Protein AF-A0A101GWV3-F1 (afdb_monomer_lite)

Sequence (250 aa):
MKDVAGNELETEFDLSDLLLKEEEGFLIFKDYIIGDDGIYLEYELNNSNGDKVDIDDAIEIKRKIKGSDYFEDVDNFILPIEENREFIYIVLFDKIQYTAEVSFNGVNLLEIQKTGKIKTFQDKLYYEYAISNFNLAGITLYEFGESNNIYNIVTNNLYFEINKEGPFSYYFNQNNNWYKFLINFENEPLPAPSLKNAIFIEEQNSRRVSFEILSTGHDDVFVNKATLNIFNQGSTTPFITKTIEGNLVK

Secondary structure (DSSP, 8-state):
-B-TT--B------GGGG-PEEEEEEEEEEEEEE-SS-EEEEEEEE-TTSPBPP-TT-SEEEEEETT-S--EE-SSSEEETT--SEEEEEEE-SSEEEEEEEE----EE---EEEEEEEEETTEEEEEEE-TT---TT-EEEEESSS-EEEE--SSSEEEETT--EEEEEEEEETTEEEEEEEEE--PPPPPPP---EEEEEEETTEEEEEEEEE-SSS-EEEEEEEEEEE-TT-SSEEEEEEEES----

pLDDT: mean 81.89, std 16.96, range [45.94, 97.69]

Structure (mmCIF, N/CA/C/O backbone):
data_AF-A0A101GWV3-F1
#
_entry.id   AF-A0A101GWV3-F1
#
loop_
_atom_site.group_PDB
_atom_site.id
_atom_site.type_symbol
_atom_site.label_atom_id
_atom_site.label_alt_id
_atom_site.label_comp_id
_atom_site.label_asym_id
_atom_site.label_entity_id
_atom_site.label_seq_id
_atom_site.pdbx_PDB_ins_code
_atom_site.Cartn_x
_atom_site.Cartn_y
_atom_site.Cartn_z
_atom_site.occupancy
_atom_site.B_iso_or_equiv
_atom_site.auth_seq_id
_atom_site.auth_comp_id
_atom_site.auth_asym_id
_atom_site.auth_atom_id
_atom_site.pdbx_PDB_model_num
ATOM 1 N N . MET A 1 1 ? -41.537 -3.021 54.848 1.00 52.25 1 MET A N 1
ATOM 2 C CA . MET A 1 1 ? -42.044 -2.240 56.009 1.00 52.25 1 MET A CA 1
ATOM 3 C C . MET A 1 1 ? -43.061 -1.244 55.442 1.00 52.25 1 MET A C 1
ATOM 5 O O . MET A 1 1 ? -42.911 -0.905 54.281 1.00 52.25 1 MET A O 1
ATOM 9 N N . LYS A 1 2 ? -44.118 -0.827 56.144 1.00 48.28 2 LYS A N 1
ATOM 10 C CA . LYS A 1 2 ? -45.013 0.246 55.654 1.00 48.28 2 LYS A CA 1
ATOM 11 C C . LYS A 1 2 ? -44.871 1.450 56.574 1.00 48.28 2 LYS A C 1
ATOM 13 O O . LYS A 1 2 ? -44.662 1.253 57.773 1.00 48.28 2 LYS A O 1
ATOM 18 N N . ASP A 1 3 ? -44.901 2.656 56.019 1.00 58.78 3 ASP A N 1
ATOM 19 C CA . ASP A 1 3 ? -44.846 3.870 56.832 1.00 58.78 3 ASP A CA 1
ATOM 20 C C . ASP A 1 3 ? -46.158 4.069 57.618 1.00 58.78 3 ASP A C 1
ATOM 22 O O . ASP A 1 3 ? -47.130 3.322 57.474 1.00 58.78 3 ASP A O 1
ATOM 26 N N . VAL A 1 4 ? -46.190 5.092 58.472 1.00 62.78 4 VAL A N 1
ATOM 27 C CA . VAL A 1 4 ? -47.351 5.411 59.323 1.00 62.78 4 VAL A CA 1
ATOM 28 C C . VAL A 1 4 ? -48.583 5.842 58.497 1.00 62.78 4 VAL A C 1
ATOM 30 O O . VAL A 1 4 ? -49.686 5.903 59.034 1.00 62.78 4 VAL A O 1
ATOM 33 N N . ALA A 1 5 ? -48.420 6.103 57.194 1.00 71.69 5 ALA A N 1
ATOM 34 C CA . ALA A 1 5 ? -49.484 6.446 56.250 1.00 71.69 5 ALA A CA 1
ATOM 35 C C . ALA A 1 5 ? -49.945 5.250 55.388 1.00 71.69 5 ALA A C 1
ATOM 37 O O . ALA A 1 5 ? -50.860 5.397 54.580 1.00 71.69 5 ALA A O 1
ATOM 38 N N . GLY A 1 6 ? -49.369 4.058 55.583 1.00 57.91 6 GLY A N 1
ATOM 39 C CA . GLY A 1 6 ? -49.745 2.840 54.863 1.00 57.91 6 GLY A CA 1
ATOM 40 C C . GLY A 1 6 ? -49.100 2.692 53.484 1.00 57.91 6 GLY A C 1
ATOM 41 O O . GLY A 1 6 ? -49.462 1.761 52.758 1.00 57.91 6 GLY A O 1
ATOM 42 N N . ASN A 1 7 ? -48.134 3.546 53.138 1.00 59.66 7 ASN A N 1
ATOM 43 C CA . ASN A 1 7 ? -47.373 3.407 51.902 1.00 59.66 7 ASN A CA 1
ATOM 44 C C . ASN A 1 7 ? -46.398 2.233 52.026 1.00 59.66 7 ASN A C 1
ATOM 46 O O . ASN A 1 7 ? -45.796 2.006 53.081 1.00 59.66 7 ASN A O 1
ATOM 50 N N . GLU A 1 8 ? -46.243 1.472 50.945 1.00 54.47 8 GLU A N 1
ATOM 51 C CA . GLU A 1 8 ? -45.164 0.495 50.837 1.00 54.47 8 GLU A CA 1
ATOM 52 C C . GLU A 1 8 ? -43.831 1.240 50.855 1.00 54.47 8 GLU A C 1
ATOM 54 O O . GLU A 1 8 ? -43.571 2.062 49.983 1.00 54.47 8 GLU A O 1
ATOM 59 N N . LEU A 1 9 ? -42.998 0.996 51.880 1.00 53.81 9 LEU A N 1
ATOM 60 C CA . LEU A 1 9 ? -41.583 1.336 51.765 1.00 53.81 9 LEU A CA 1
ATOM 61 C C . LEU A 1 9 ? -41.021 0.365 50.737 1.00 53.81 9 LEU A C 1
ATOM 63 O O . LEU A 1 9 ? -40.772 -0.798 51.075 1.00 53.81 9 LEU A O 1
ATOM 67 N N . GLU A 1 10 ? -40.885 0.841 49.501 1.00 55.91 10 GLU A N 1
ATOM 68 C CA . GLU A 1 10 ? -40.047 0.197 48.501 1.00 55.91 10 GLU A CA 1
ATOM 69 C C . GLU A 1 10 ? -38.661 0.008 49.122 1.00 55.91 10 GLU A C 1
ATOM 71 O O . GLU A 1 10 ? -37.966 0.941 49.529 1.00 55.91 10 GLU A O 1
ATOM 76 N N . THR A 1 11 ? -38.349 -1.260 49.336 1.00 50.59 11 THR A N 1
ATOM 77 C CA . THR A 1 11 ? -37.080 -1.772 49.824 1.00 50.59 11 THR A CA 1
ATOM 78 C C . THR A 1 11 ? -36.015 -1.553 48.763 1.00 50.59 11 THR A C 1
ATOM 80 O O . THR A 1 11 ? -36.231 -1.973 47.637 1.00 50.59 11 THR A O 1
ATOM 83 N N . GLU A 1 12 ? -34.899 -0.939 49.171 1.00 54.09 12 GLU A N 1
ATOM 84 C CA . GLU A 1 12 ? -33.628 -0.802 48.440 1.00 54.09 12 GLU A CA 1
ATOM 85 C C . GLU A 1 12 ? -33.738 -0.341 46.979 1.00 54.09 12 GLU A C 1
ATOM 87 O O . GLU A 1 12 ? -34.065 -1.095 46.072 1.00 54.09 12 GLU A O 1
ATOM 92 N N . PHE A 1 13 ? -33.365 0.920 46.746 1.00 49.34 13 PHE A N 1
ATOM 93 C CA . PHE A 1 13 ? -33.037 1.419 45.414 1.00 49.34 13 PHE A CA 1
ATOM 94 C C . PHE A 1 13 ? -31.867 0.582 44.871 1.00 49.34 13 PHE A C 1
ATOM 96 O O . PHE A 1 13 ? -30.732 0.745 45.327 1.00 49.34 13 PHE A O 1
ATOM 103 N N . ASP A 1 14 ? -32.139 -0.344 43.953 1.00 51.09 14 ASP A N 1
ATOM 104 C CA . ASP A 1 14 ? -31.101 -1.163 43.335 1.00 51.09 14 ASP A CA 1
ATOM 105 C C . ASP A 1 14 ? -30.312 -0.311 42.330 1.00 51.09 14 ASP A C 1
ATOM 107 O O . ASP A 1 14 ? -30.692 -0.129 41.175 1.00 51.09 14 ASP A O 1
ATOM 111 N N . LEU A 1 15 ? -29.206 0.268 42.799 1.00 56.31 15 LEU A N 1
ATOM 112 C CA . LEU A 1 15 ? -28.295 1.064 41.974 1.00 56.31 15 LEU A CA 1
ATOM 113 C C . LEU A 1 15 ? -27.575 0.218 40.910 1.00 56.31 15 LEU A C 1
ATOM 115 O O . LEU A 1 15 ? -26.941 0.798 40.031 1.00 56.31 15 LEU A O 1
ATOM 119 N N . SER A 1 16 ? -27.674 -1.118 40.953 1.00 57.97 16 SER A N 1
ATOM 120 C CA . SER A 1 16 ? -27.068 -2.011 39.953 1.00 57.97 16 SER A CA 1
ATOM 121 C C . SER A 1 16 ? -27.557 -1.712 38.539 1.00 57.97 16 SER A C 1
ATOM 123 O O . SER A 1 16 ? -26.783 -1.818 37.593 1.00 57.97 16 SER A O 1
ATOM 125 N N . ASP A 1 17 ? -28.813 -1.281 38.393 1.00 54.19 17 ASP A N 1
ATOM 126 C CA . ASP A 1 17 ? -29.396 -0.924 37.097 1.00 54.19 17 ASP A CA 1
ATOM 127 C C . ASP A 1 17 ? -28.892 0.414 36.529 1.00 54.19 17 ASP A C 1
ATOM 129 O O . ASP A 1 17 ? -29.118 0.692 35.352 1.00 54.19 17 ASP A O 1
ATOM 133 N N . LEU A 1 18 ? -28.195 1.217 37.341 1.00 57.72 18 LEU A N 1
ATOM 134 C CA . LEU A 1 18 ? -27.598 2.507 36.970 1.00 57.72 18 LEU A CA 1
ATOM 135 C C . LEU A 1 18 ? -26.073 2.436 36.793 1.00 57.72 18 LEU A C 1
ATOM 137 O O . LEU A 1 18 ? -25.459 3.431 36.405 1.00 57.72 18 LEU A O 1
ATOM 141 N N . LEU A 1 19 ? -25.445 1.302 37.113 1.00 71.44 19 LEU A N 1
ATOM 142 C CA . LEU A 1 19 ? -23.994 1.158 37.044 1.00 71.44 19 LEU A CA 1
ATOM 143 C C . LEU A 1 19 ? -23.571 0.732 35.638 1.00 71.44 19 LEU A C 1
ATOM 145 O O . LEU A 1 19 ? -23.791 -0.403 35.222 1.00 71.44 19 LEU A O 1
ATOM 149 N N . LEU A 1 20 ? -22.917 1.654 34.931 1.00 81.88 20 LEU A N 1
ATOM 150 C CA . LEU A 1 20 ? -22.198 1.350 33.701 1.00 81.88 20 LEU A CA 1
ATOM 151 C C . LEU A 1 20 ? -21.080 0.346 34.012 1.00 81.88 20 LEU A C 1
ATOM 153 O O . LEU A 1 20 ? -20.207 0.611 34.842 1.00 81.88 20 LEU A O 1
ATOM 157 N N . LYS A 1 21 ? -21.108 -0.812 33.352 1.00 90.06 21 LYS A N 1
ATOM 158 C CA . LYS A 1 21 ? -20.057 -1.820 33.463 1.00 90.06 21 LYS A CA 1
ATOM 159 C C . LYS A 1 21 ? -18.930 -1.490 32.489 1.00 90.06 21 LYS A C 1
ATOM 161 O O . LYS A 1 21 ? -19.139 -1.499 31.281 1.00 90.06 21 LYS A O 1
ATOM 166 N N . GLU A 1 22 ? -17.734 -1.244 33.002 1.00 92.19 22 GLU A N 1
ATOM 167 C CA . GLU A 1 22 ? -16.542 -1.069 32.171 1.00 92.19 22 GLU A CA 1
ATOM 168 C C . GLU A 1 22 ? -15.869 -2.424 31.917 1.00 92.19 22 GLU A C 1
ATOM 170 O O . GLU A 1 22 ? -15.613 -3.191 32.849 1.00 92.19 22 GLU A O 1
ATOM 175 N N . GLU A 1 23 ? -15.588 -2.720 30.650 1.00 94.25 23 GLU A N 1
ATOM 176 C CA . GLU A 1 23 ? -14.892 -3.927 30.213 1.00 94.25 23 GLU A CA 1
ATOM 177 C C . GLU A 1 23 ? -13.697 -3.583 29.317 1.00 94.25 23 GLU A C 1
ATOM 179 O O . GLU A 1 23 ? -13.717 -2.639 28.524 1.00 94.25 23 GLU A O 1
ATOM 184 N N . GLU A 1 24 ? -12.642 -4.386 29.426 1.00 94.75 24 GLU A N 1
ATOM 185 C CA . GLU A 1 24 ? -11.548 -4.368 28.459 1.00 94.75 24 GLU A CA 1
ATOM 186 C C . GLU A 1 24 ? -11.993 -5.097 27.185 1.00 94.75 24 GLU A C 1
ATOM 188 O O . GLU A 1 24 ? -12.522 -6.214 27.237 1.00 94.75 24 GLU A O 1
ATOM 193 N N . GLY A 1 25 ? -11.799 -4.436 26.046 1.00 95.19 25 GLY A N 1
ATOM 194 C CA . GLY A 1 25 ? -12.029 -4.979 24.717 1.00 95.19 25 GLY A CA 1
ATOM 195 C C . GLY A 1 25 ? -10.726 -5.100 23.933 1.00 95.19 25 GLY A C 1
ATOM 196 O O . GLY A 1 25 ? -9.741 -4.416 24.205 1.00 95.19 25 GLY A O 1
ATOM 197 N N . PHE A 1 26 ? -10.738 -5.955 22.917 1.00 96.38 26 PHE A N 1
ATOM 198 C CA . PHE A 1 26 ? -9.596 -6.214 22.049 1.00 96.38 26 PHE A CA 1
ATOM 199 C C . PHE A 1 26 ? -10.003 -6.016 20.596 1.00 96.38 26 PHE A C 1
ATOM 201 O O . PHE A 1 26 ? -10.972 -6.617 20.140 1.00 96.38 26 PHE A O 1
ATOM 208 N N . LEU A 1 27 ? -9.256 -5.191 19.862 1.00 96.38 27 LEU A N 1
ATOM 209 C CA . LEU A 1 27 ? -9.440 -5.052 18.421 1.00 96.38 27 LEU A CA 1
ATOM 210 C C . LEU A 1 27 ? -8.618 -6.113 17.691 1.00 96.38 27 LEU A C 1
ATOM 212 O O . LEU A 1 27 ? -7.391 -6.149 17.796 1.00 96.38 27 LEU A O 1
ATOM 216 N N . ILE A 1 28 ? -9.300 -6.966 16.934 1.00 95.12 28 ILE A N 1
ATOM 217 C CA . ILE A 1 28 ? -8.693 -8.046 16.157 1.00 95.12 28 ILE A CA 1
ATOM 218 C C . ILE A 1 28 ? -8.734 -7.675 14.678 1.00 95.12 28 ILE A C 1
ATOM 220 O O . ILE A 1 28 ? -9.770 -7.265 14.162 1.00 95.12 28 ILE A O 1
ATOM 224 N N . PHE A 1 29 ? -7.590 -7.794 14.000 1.00 93.56 29 PHE A N 1
ATOM 225 C CA . PHE A 1 29 ? -7.503 -7.541 12.563 1.00 93.56 29 PHE A CA 1
ATOM 226 C C . PHE A 1 29 ? -8.411 -8.511 11.803 1.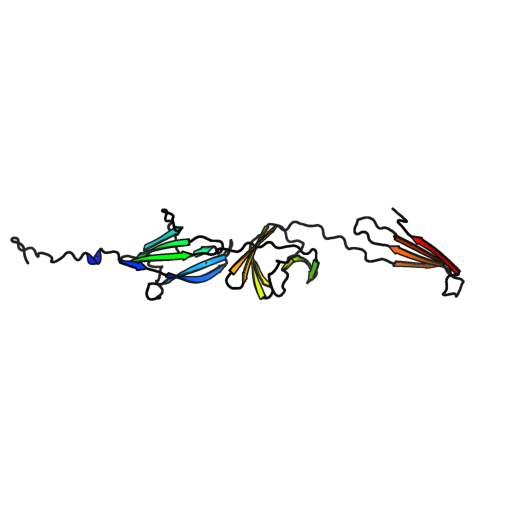00 93.56 29 PHE A C 1
ATOM 228 O O . PHE A 1 29 ? -8.309 -9.727 11.986 1.00 93.56 29 PHE A O 1
ATOM 235 N N . LYS A 1 30 ? -9.263 -7.960 10.939 1.00 94.38 30 LYS A N 1
ATOM 236 C CA . LYS A 1 30 ? -10.247 -8.708 10.160 1.00 94.38 30 LYS A CA 1
ATOM 237 C C . LYS A 1 30 ? -9.823 -8.827 8.701 1.00 94.38 30 LYS A C 1
ATOM 239 O O . LYS A 1 30 ? -9.643 -9.942 8.219 1.00 94.38 30 LYS A O 1
ATOM 244 N N . ASP A 1 31 ? -9.663 -7.699 8.011 1.00 94.12 31 ASP A N 1
ATOM 245 C CA . ASP A 1 31 ? -9.319 -7.691 6.587 1.00 94.12 31 ASP A CA 1
ATOM 246 C C . ASP A 1 31 ? -8.661 -6.373 6.142 1.00 94.12 31 ASP A C 1
ATOM 248 O O . ASP A 1 31 ? -8.659 -5.367 6.860 1.00 94.12 31 ASP A O 1
ATOM 252 N N . TYR A 1 32 ? -8.102 -6.389 4.933 1.00 93.31 32 TYR A N 1
ATOM 253 C CA . TYR A 1 32 ? -7.689 -5.196 4.207 1.00 93.31 32 TYR A CA 1
ATOM 254 C C . TYR A 1 32 ? -8.810 -4.722 3.281 1.00 93.31 32 TYR A C 1
ATOM 256 O O . TYR A 1 32 ? -9.325 -5.485 2.466 1.00 93.31 32 TYR A O 1
ATOM 264 N N . ILE A 1 33 ? -9.123 -3.430 3.334 1.00 94.56 33 ILE A N 1
ATOM 265 C CA . ILE A 1 33 ? -10.068 -2.790 2.416 1.00 94.56 33 ILE A CA 1
ATOM 266 C C . ILE A 1 33 ? -9.269 -1.969 1.406 1.00 94.56 33 ILE A C 1
ATOM 268 O O . ILE A 1 33 ? -8.527 -1.059 1.777 1.00 94.56 33 ILE A O 1
ATOM 272 N N . ILE A 1 34 ? -9.422 -2.288 0.121 1.00 93.56 34 ILE A N 1
ATOM 273 C CA . ILE A 1 34 ? -8.852 -1.500 -0.976 1.00 93.56 34 ILE A CA 1
ATOM 274 C C . ILE A 1 34 ? -9.886 -0.445 -1.369 1.00 93.56 34 ILE A C 1
ATOM 276 O O . ILE A 1 34 ? -10.901 -0.775 -1.980 1.00 93.56 34 ILE A O 1
ATOM 280 N N . GLY A 1 35 ? -9.649 0.799 -0.954 1.00 90.19 35 GLY A N 1
ATOM 281 C CA . GLY A 1 35 ? -10.484 1.949 -1.296 1.00 90.19 35 GLY A CA 1
ATOM 282 C C . GLY A 1 35 ? -10.047 2.619 -2.599 1.00 90.19 35 GLY A C 1
ATOM 283 O O . GLY A 1 35 ? -9.127 2.163 -3.277 1.00 90.19 35 GLY A O 1
ATOM 284 N N . ASP A 1 36 ? -10.688 3.737 -2.935 1.00 87.44 36 ASP A N 1
ATOM 285 C CA . ASP A 1 36 ? -10.316 4.539 -4.109 1.00 87.44 36 ASP A CA 1
ATOM 286 C C . ASP A 1 36 ? -9.068 5.405 -3.864 1.00 87.44 36 ASP A C 1
ATOM 288 O O . ASP A 1 36 ? -8.351 5.761 -4.797 1.00 87.44 36 ASP A O 1
ATOM 292 N N . ASP A 1 37 ? -8.785 5.733 -2.608 1.00 86.62 37 ASP A N 1
ATOM 293 C CA . ASP A 1 37 ? -7.744 6.673 -2.189 1.00 86.62 37 ASP A CA 1
ATOM 294 C C . ASP A 1 37 ? -6.631 6.026 -1.350 1.00 86.62 37 ASP A C 1
ATOM 296 O O . ASP A 1 37 ? -5.659 6.691 -0.985 1.00 86.62 37 ASP A O 1
ATOM 300 N N . GLY A 1 38 ? -6.730 4.725 -1.075 1.00 92.81 38 GLY A N 1
ATOM 301 C CA . GLY A 1 38 ? -5.708 3.994 -0.342 1.00 92.81 38 GLY A CA 1
ATOM 302 C C . GLY A 1 38 ? -6.140 2.609 0.121 1.00 92.81 38 GLY A C 1
ATOM 303 O O . GLY A 1 38 ? -7.126 2.034 -0.338 1.00 92.81 38 GLY A O 1
ATOM 304 N N . ILE A 1 39 ? -5.356 2.065 1.049 1.00 96.00 39 ILE A N 1
ATOM 305 C CA . ILE A 1 39 ? -5.595 0.765 1.676 1.00 96.00 39 ILE A CA 1
ATOM 306 C C . ILE A 1 39 ? -5.883 0.996 3.154 1.00 96.00 39 ILE A C 1
ATOM 308 O O . ILE A 1 39 ? -5.184 1.760 3.826 1.00 96.00 39 ILE A O 1
ATOM 312 N N . TYR A 1 40 ? -6.885 0.295 3.660 1.00 95.56 40 TYR A N 1
ATOM 313 C CA . TYR A 1 40 ? -7.366 0.419 5.024 1.00 95.56 40 TYR A CA 1
ATOM 314 C C . TYR A 1 40 ? -7.334 -0.926 5.741 1.00 95.56 40 TYR A C 1
ATOM 316 O O . TYR A 1 40 ? -7.408 -1.989 5.125 1.00 95.56 40 TYR A O 1
ATOM 324 N N . LEU A 1 41 ? -7.203 -0.858 7.057 1.00 94.31 41 LEU A N 1
ATOM 325 C CA . LEU A 1 41 ? -7.271 -1.965 7.993 1.00 94.31 41 LEU A CA 1
ATOM 326 C C . LEU A 1 41 ? -8.661 -1.964 8.614 1.00 94.31 41 LEU A C 1
ATOM 328 O O . LEU A 1 41 ? -9.070 -0.951 9.181 1.00 94.31 41 LEU A O 1
ATOM 332 N N . GLU A 1 42 ? -9.360 -3.088 8.524 1.00 95.81 42 GLU A N 1
ATOM 333 C CA . GLU A 1 42 ? -10.610 -3.315 9.239 1.00 95.81 42 GLU A CA 1
ATOM 334 C C . GLU A 1 42 ? -10.342 -4.164 10.485 1.00 95.81 42 GLU A C 1
ATOM 336 O O . GLU A 1 42 ? -9.646 -5.184 10.416 1.00 95.81 42 GLU A O 1
ATOM 341 N N . TYR A 1 43 ? -10.919 -3.761 11.615 1.00 96.06 43 TYR A N 1
ATOM 342 C CA . TYR A 1 43 ? -10.885 -4.518 12.863 1.00 96.06 43 TYR A CA 1
ATOM 343 C C . TYR A 1 43 ? -12.289 -4.880 13.330 1.00 96.06 43 TYR A C 1
ATOM 345 O O . TYR A 1 43 ? -13.264 -4.193 13.025 1.00 96.06 43 TYR A O 1
ATOM 353 N N . GLU A 1 44 ? -12.372 -5.939 14.125 1.00 96.56 44 GLU A N 1
ATOM 354 C CA . GLU A 1 44 ? -13.548 -6.270 14.924 1.00 96.56 44 GLU A CA 1
ATOM 355 C C . GLU A 1 44 ? -13.239 -6.173 16.419 1.00 96.56 44 GLU A C 1
ATOM 357 O O . GLU A 1 44 ? -12.099 -6.371 16.842 1.00 96.56 44 GLU A O 1
ATOM 362 N N . LEU A 1 45 ? -14.257 -5.832 17.210 1.00 97.44 45 LEU A N 1
ATOM 363 C CA . LEU A 1 45 ? -14.164 -5.761 18.663 1.00 97.44 45 LEU A CA 1
ATOM 364 C C . LEU A 1 45 ? -14.497 -7.121 19.271 1.00 97.44 45 LEU A C 1
ATOM 366 O O . LEU A 1 45 ? -15.579 -7.657 19.036 1.00 97.44 45 LEU A O 1
ATOM 370 N N . ASN A 1 46 ? -13.611 -7.621 20.126 1.00 97.00 46 ASN A N 1
ATOM 371 C CA . ASN A 1 46 ? -13.850 -8.798 20.950 1.00 97.00 46 ASN A CA 1
ATOM 372 C C . ASN A 1 46 ? -13.826 -8.416 22.432 1.00 97.00 46 ASN A C 1
ATOM 374 O O . ASN A 1 46 ? -13.073 -7.534 22.849 1.00 97.00 46 ASN A O 1
ATOM 378 N N . ASN A 1 47 ? -14.641 -9.091 23.238 1.00 94.25 47 ASN A N 1
ATOM 379 C CA . ASN A 1 47 ? -14.647 -8.913 24.687 1.00 94.25 47 ASN A CA 1
ATOM 380 C C . ASN A 1 47 ? -13.478 -9.665 25.354 1.00 94.25 47 ASN A C 1
ATOM 382 O O . ASN A 1 47 ? -12.712 -10.386 24.710 1.00 94.25 47 ASN A O 1
ATOM 386 N N . SER A 1 48 ? -13.378 -9.547 26.677 1.00 91.06 48 SER A N 1
ATOM 387 C CA . SER A 1 48 ? -12.349 -10.222 27.482 1.00 91.06 48 SER A CA 1
ATOM 388 C C . SER A 1 48 ? -12.352 -11.757 27.427 1.00 91.06 48 SER A C 1
ATOM 390 O O . SER A 1 48 ? -11.331 -12.374 27.734 1.00 91.06 48 SER A O 1
ATOM 392 N N . ASN A 1 49 ? -13.447 -12.386 26.993 1.00 92.88 49 ASN A N 1
ATOM 393 C CA . ASN A 1 49 ? -13.520 -13.835 26.777 1.00 92.88 49 ASN A CA 1
ATOM 394 C C . ASN A 1 49 ? -13.072 -14.250 25.363 1.00 92.88 49 ASN A C 1
ATOM 396 O O . ASN A 1 49 ? -12.974 -15.443 25.079 1.00 92.88 49 ASN A O 1
ATOM 400 N N . GLY A 1 50 ? -12.780 -13.283 24.488 1.00 92.44 50 GLY A N 1
ATOM 401 C CA . GLY A 1 50 ? -12.437 -13.502 23.085 1.00 92.44 50 GLY A CA 1
ATOM 402 C C . GLY A 1 50 ? -13.650 -13.609 22.159 1.00 92.44 50 GLY A C 1
ATOM 403 O O . GLY A 1 50 ? -13.462 -13.845 20.965 1.00 92.44 50 GLY A O 1
ATOM 404 N N . ASP A 1 51 ? -14.867 -13.411 22.673 1.00 95.31 51 ASP A N 1
ATOM 405 C CA . ASP A 1 51 ? -16.083 -13.440 21.864 1.00 95.31 51 ASP A CA 1
ATOM 406 C C . ASP A 1 51 ? -16.244 -12.126 21.101 1.00 95.31 51 ASP A C 1
ATOM 408 O O . ASP A 1 51 ? -16.029 -11.042 21.650 1.00 95.31 51 ASP A O 1
ATOM 412 N N . LYS A 1 52 ? -16.665 -12.226 19.840 1.00 95.62 52 LYS A N 1
ATOM 413 C CA . LYS A 1 52 ? -16.981 -11.068 19.005 1.00 95.62 52 LYS A CA 1
ATOM 414 C C . LYS A 1 52 ? -18.152 -10.278 19.594 1.00 95.62 52 LYS A C 1
ATOM 416 O O . LYS A 1 52 ? -19.192 -10.852 19.915 1.00 95.62 52 LYS A O 1
ATOM 421 N N . VAL A 1 53 ? -17.986 -8.964 19.666 1.00 94.88 53 VAL A N 1
ATOM 422 C CA . VAL A 1 53 ? -19.020 -8.000 20.045 1.00 94.88 53 VAL A CA 1
ATOM 423 C C . VAL A 1 53 ? -19.611 -7.404 18.771 1.00 94.88 53 VAL A C 1
ATOM 425 O O . VAL A 1 53 ? -18.880 -6.914 17.910 1.00 94.88 53 VAL A O 1
ATOM 428 N N . ASP A 1 54 ? -20.934 -7.473 18.641 1.00 93.88 54 ASP A N 1
ATOM 429 C CA . ASP A 1 54 ? -21.651 -6.799 17.561 1.00 93.88 54 ASP A CA 1
ATOM 430 C C . ASP A 1 54 ? -21.740 -5.301 17.865 1.00 93.88 54 ASP A C 1
ATOM 432 O O . ASP A 1 54 ? -22.155 -4.911 18.957 1.00 93.88 54 ASP A O 1
ATOM 436 N N . ILE A 1 55 ? -21.299 -4.471 16.923 1.00 94.69 55 ILE A N 1
ATOM 437 C CA . ILE A 1 55 ? -21.245 -3.017 17.092 1.00 94.69 55 ILE A CA 1
ATOM 438 C C . ILE A 1 55 ? -22.437 -2.297 16.468 1.00 94.69 55 ILE A C 1
ATOM 440 O O . ILE A 1 55 ? -22.564 -1.094 16.671 1.00 94.69 55 ILE A O 1
ATOM 444 N N . ASP A 1 56 ? -23.321 -3.006 15.761 1.00 93.06 56 ASP A N 1
ATOM 445 C CA . ASP A 1 56 ? -24.510 -2.400 15.149 1.00 93.06 56 ASP A CA 1
ATOM 446 C C . ASP A 1 56 ? -25.470 -1.821 16.210 1.00 93.06 56 ASP A C 1
ATOM 448 O O . ASP A 1 56 ? -26.169 -0.841 15.955 1.00 93.06 56 ASP A O 1
ATOM 452 N N . ASP A 1 57 ? -25.453 -2.391 17.421 1.00 90.25 57 ASP A N 1
ATOM 453 C CA . ASP A 1 57 ? -26.229 -1.935 18.581 1.00 90.25 57 ASP A CA 1
ATOM 454 C C . ASP A 1 57 ? -25.460 -0.937 19.475 1.00 90.25 57 ASP A C 1
ATOM 456 O O . ASP A 1 57 ? -25.939 -0.565 20.555 1.00 90.25 57 ASP A O 1
ATOM 460 N N . ALA A 1 58 ? -24.254 -0.514 19.077 1.00 94.25 58 ALA A N 1
ATOM 461 C CA . ALA A 1 58 ? -23.493 0.468 19.840 1.00 94.25 58 ALA A CA 1
ATOM 462 C C . ALA A 1 58 ? -24.212 1.825 19.821 1.00 94.25 58 ALA A C 1
ATOM 464 O O . ALA A 1 58 ? -24.624 2.334 18.780 1.00 94.25 58 ALA A O 1
ATOM 465 N N . ILE A 1 59 ? -24.337 2.437 20.997 1.00 95.12 59 ILE A N 1
ATOM 466 C CA . ILE A 1 59 ? -24.893 3.785 21.155 1.00 95.12 59 ILE A CA 1
ATOM 467 C C . ILE A 1 59 ? -23.895 4.818 20.635 1.00 95.12 59 ILE A C 1
ATOM 469 O O . ILE A 1 59 ? -24.285 5.821 20.040 1.00 95.12 59 ILE A O 1
ATOM 473 N N . GLU A 1 60 ? -22.609 4.592 20.898 1.00 96.00 60 GLU A N 1
ATOM 474 C CA . GLU A 1 60 ? -21.548 5.526 20.555 1.00 96.00 60 GLU A CA 1
ATOM 475 C C . GLU A 1 60 ? -20.218 4.791 20.387 1.00 96.00 60 GLU A C 1
ATOM 477 O O . GLU A 1 60 ? -19.866 3.926 21.193 1.00 96.00 60 GLU A O 1
ATOM 482 N N . ILE A 1 61 ? -19.456 5.175 19.363 1.00 97.62 61 ILE A N 1
ATOM 483 C CA . ILE A 1 61 ? -18.071 4.749 19.189 1.00 97.62 61 ILE A CA 1
ATOM 484 C C . ILE A 1 61 ? -17.212 5.999 19.073 1.00 97.62 61 ILE A C 1
ATOM 486 O O . ILE A 1 61 ? -17.395 6.838 18.194 1.00 97.62 61 ILE A O 1
ATOM 490 N N . LYS A 1 62 ? -16.245 6.112 19.976 1.00 97.38 62 LYS A N 1
ATOM 491 C CA . LYS A 1 62 ? -15.277 7.202 20.007 1.00 97.38 62 LYS A CA 1
ATOM 492 C C . LYS A 1 62 ? -13.877 6.655 19.945 1.00 97.38 62 LYS A C 1
ATOM 494 O O . LYS A 1 62 ? -13.584 5.593 20.495 1.00 97.38 62 LYS A O 1
ATOM 499 N N . ARG A 1 63 ? -12.971 7.430 19.362 1.00 97.00 63 ARG A N 1
ATOM 500 C CA . ARG A 1 63 ? -11.542 7.137 19.438 1.00 97.00 63 ARG A CA 1
ATOM 501 C C . ARG A 1 63 ? -10.726 8.366 19.759 1.00 97.00 63 ARG A C 1
ATOM 503 O O . ARG A 1 63 ? -11.129 9.497 19.500 1.00 97.00 63 ARG A O 1
ATOM 510 N N . LYS A 1 64 ? -9.535 8.128 20.290 1.00 96.50 64 LYS A N 1
ATOM 511 C CA . LYS A 1 64 ? -8.504 9.148 20.437 1.00 96.50 64 LYS A CA 1
ATOM 512 C C . LYS A 1 64 ? -7.127 8.575 20.191 1.00 96.50 64 LYS A C 1
ATOM 514 O O . LYS A 1 64 ? -6.886 7.394 20.423 1.00 96.50 64 LYS A O 1
ATOM 519 N N . ILE A 1 65 ? -6.202 9.445 19.812 1.00 96.31 65 ILE A N 1
ATOM 520 C CA . ILE A 1 65 ? -4.777 9.120 19.829 1.00 96.31 65 ILE A CA 1
ATOM 521 C C . ILE A 1 65 ? -4.345 8.959 21.291 1.00 96.31 65 ILE A C 1
ATOM 523 O O . ILE A 1 65 ? -4.709 9.768 22.151 1.00 96.31 65 ILE A O 1
ATOM 527 N N . LYS A 1 66 ? -3.557 7.931 21.592 1.00 94.38 66 LYS A N 1
ATOM 528 C CA . LYS A 1 66 ? -3.039 7.693 22.941 1.00 94.38 66 LYS A CA 1
ATOM 529 C C . LYS A 1 66 ? -2.190 8.879 23.410 1.00 94.38 66 LYS A C 1
ATOM 531 O O . LYS A 1 66 ? -1.295 9.339 22.707 1.00 94.38 66 LYS A O 1
ATOM 536 N N . GLY A 1 67 ? -2.499 9.392 24.600 1.00 92.12 67 GLY A N 1
ATOM 537 C CA . GLY A 1 67 ? -1.900 10.619 25.142 1.00 92.12 67 GLY A CA 1
ATOM 538 C C . GLY A 1 67 ? -2.591 11.923 24.718 1.00 92.12 67 GLY A C 1
ATOM 539 O O . GLY A 1 67 ? -2.224 12.979 25.222 1.00 92.12 67 GLY A O 1
ATOM 540 N N . SER A 1 68 ? -3.596 11.865 23.839 1.00 95.12 68 SER A N 1
ATOM 541 C CA . SER A 1 68 ? -4.518 12.979 23.593 1.00 95.12 68 SER A CA 1
ATOM 542 C C . SER A 1 68 ? -5.635 13.009 24.646 1.00 95.12 68 SER A C 1
ATOM 544 O O . SER A 1 68 ? -6.025 11.970 25.194 1.00 95.12 68 SER A O 1
ATOM 546 N N . ASP A 1 69 ? -6.197 14.194 24.876 1.00 93.56 69 ASP A N 1
ATOM 547 C CA . ASP A 1 69 ? -7.412 14.401 25.679 1.00 93.56 69 ASP A CA 1
ATOM 548 C C . ASP A 1 69 ? -8.673 14.551 24.810 1.00 93.56 69 ASP A C 1
ATOM 550 O O . ASP A 1 69 ? -9.789 14.586 25.324 1.00 93.56 69 ASP A O 1
ATOM 554 N N . TYR A 1 70 ? -8.505 14.633 23.489 1.00 95.31 70 TYR A N 1
ATOM 555 C CA . TYR A 1 70 ? -9.595 14.825 22.538 1.00 95.31 70 TYR A CA 1
ATOM 556 C C . TYR A 1 70 ? -10.066 13.494 21.950 1.00 95.31 70 TYR A C 1
ATOM 558 O O . TYR A 1 70 ? -9.249 12.751 21.402 1.00 95.31 70 TYR A O 1
ATOM 566 N N . PHE A 1 71 ? -11.373 13.242 22.036 1.00 96.19 71 PHE A N 1
ATOM 567 C CA . PHE A 1 71 ? -12.059 12.146 21.356 1.00 96.19 71 PHE A CA 1
ATOM 568 C C . PHE A 1 71 ? -12.798 12.656 20.119 1.00 96.19 71 PHE A C 1
ATOM 570 O O . PHE A 1 71 ? -13.393 13.733 20.154 1.00 96.19 71 PHE A O 1
ATOM 577 N N . GLU A 1 72 ? -12.788 11.846 19.065 1.00 96.69 72 GLU A N 1
ATOM 578 C CA . GLU A 1 72 ? -13.639 12.003 17.887 1.00 96.69 72 GLU A CA 1
ATOM 579 C C . GLU A 1 72 ? -14.642 10.850 17.799 1.00 96.69 72 GLU A C 1
ATOM 581 O O . GLU A 1 72 ? -14.314 9.715 18.158 1.00 96.69 72 GLU A O 1
ATOM 586 N N . ASP A 1 73 ? -15.849 11.158 17.329 1.00 97.00 73 ASP A N 1
ATOM 587 C CA . ASP A 1 73 ? -16.879 10.166 17.023 1.00 97.00 73 ASP A CA 1
ATOM 588 C C . ASP A 1 73 ? -16.537 9.462 15.706 1.00 97.00 73 ASP A C 1
ATOM 590 O O . ASP A 1 73 ? -16.113 10.101 14.737 1.00 97.00 73 ASP A O 1
ATOM 594 N N . VAL A 1 74 ? -16.703 8.142 15.674 1.00 96.69 74 VAL A N 1
ATOM 595 C CA . VAL A 1 74 ? -16.453 7.300 14.499 1.00 96.69 74 VAL A CA 1
ATOM 596 C C . VAL A 1 74 ? -17.548 6.251 14.370 1.00 96.69 74 VAL A C 1
ATOM 598 O O . VAL A 1 74 ? -18.187 5.901 15.352 1.00 96.69 74 VAL A O 1
ATOM 601 N N . ASP A 1 75 ? -17.737 5.710 13.171 1.00 94.81 75 ASP A N 1
ATOM 602 C CA . ASP A 1 75 ? -18.782 4.704 12.930 1.00 94.81 75 ASP A CA 1
ATOM 603 C C . ASP A 1 75 ? -18.250 3.263 12.988 1.00 94.81 75 ASP A C 1
ATOM 605 O O . ASP A 1 75 ? -19.014 2.305 13.042 1.00 94.81 75 ASP A O 1
ATOM 609 N N . ASN A 1 76 ? -16.929 3.080 12.906 1.00 94.69 76 ASN A N 1
ATOM 610 C CA . ASN A 1 76 ? -16.293 1.768 12.804 1.00 94.69 76 ASN A CA 1
ATOM 611 C C . ASN A 1 76 ? -14.806 1.818 13.202 1.00 94.69 76 ASN A C 1
ATOM 613 O O . ASN A 1 76 ? -14.250 2.868 13.532 1.00 94.69 76 ASN A O 1
ATOM 617 N N . PHE A 1 77 ? -14.150 0.657 13.143 1.00 95.75 77 PHE A N 1
ATOM 618 C CA . PHE A 1 77 ? -12.726 0.485 13.439 1.00 95.75 77 PHE A CA 1
ATOM 619 C C . PHE A 1 77 ? -11.884 0.400 12.159 1.00 95.75 77 PHE A C 1
ATOM 621 O O . PHE A 1 77 ? -11.067 -0.509 12.007 1.00 95.75 77 PHE A O 1
ATOM 628 N N . ILE A 1 78 ? -12.111 1.318 11.214 1.00 94.94 78 ILE A N 1
ATOM 629 C CA . ILE A 1 78 ? -11.366 1.374 9.953 1.00 94.94 78 ILE A CA 1
ATOM 630 C C . ILE A 1 78 ? -10.332 2.501 10.005 1.00 94.94 78 ILE A C 1
ATOM 632 O O . ILE A 1 78 ? -10.638 3.654 10.329 1.00 94.94 78 ILE A O 1
ATOM 636 N N . LEU A 1 79 ? -9.085 2.164 9.679 1.00 93.94 79 LEU A N 1
ATOM 637 C CA . LEU A 1 79 ? -7.954 3.095 9.671 1.00 93.94 79 LEU A CA 1
ATOM 638 C C . LEU A 1 79 ? -7.053 2.856 8.452 1.00 93.94 79 LEU A C 1
ATOM 640 O O . LEU A 1 79 ? -6.905 1.712 8.027 1.00 93.94 79 LEU A O 1
ATOM 644 N N . PRO A 1 80 ? -6.433 3.897 7.871 1.00 95.25 80 PRO A N 1
ATOM 645 C CA . PRO A 1 80 ? -5.515 3.719 6.748 1.00 95.25 80 PRO A CA 1
ATOM 646 C C . PRO A 1 80 ? -4.270 2.934 7.183 1.00 95.25 80 PRO A C 1
ATOM 648 O O . PRO A 1 80 ? -3.764 3.135 8.286 1.00 95.25 80 PRO A O 1
ATOM 651 N N . ILE A 1 81 ? -3.707 2.098 6.299 1.00 95.31 81 ILE A N 1
ATOM 652 C CA . ILE A 1 81 ? -2.464 1.349 6.592 1.00 95.31 81 ILE A CA 1
ATOM 653 C C . ILE A 1 81 ? -1.260 2.262 6.865 1.00 95.31 81 ILE A C 1
ATOM 655 O O . ILE A 1 81 ? -0.255 1.813 7.405 1.00 95.31 81 ILE A O 1
ATOM 659 N N . GLU A 1 82 ? -1.339 3.532 6.457 1.00 94.81 82 GLU A N 1
ATOM 660 C CA . GLU A 1 82 ? -0.300 4.542 6.687 1.00 94.81 82 GLU A CA 1
ATOM 661 C C . GLU A 1 82 ? -0.295 5.091 8.114 1.00 94.81 82 GLU A C 1
ATOM 663 O O . GLU A 1 82 ? 0.662 5.761 8.502 1.00 94.81 82 GLU A O 1
ATOM 668 N N . GLU A 1 83 ? -1.334 4.806 8.897 1.00 94.25 83 GLU A N 1
ATOM 669 C CA . GLU A 1 83 ? -1.409 5.215 10.290 1.00 94.25 83 GLU A CA 1
ATOM 670 C C . GLU A 1 83 ? -0.268 4.595 11.108 1.00 94.25 83 GLU A C 1
ATOM 672 O O . GLU A 1 83 ? 0.008 3.402 11.006 1.00 94.25 83 GLU A O 1
ATOM 677 N N . ASN A 1 84 ? 0.407 5.404 11.924 1.00 93.81 84 ASN A N 1
ATOM 678 C CA . ASN A 1 84 ? 1.583 5.001 12.704 1.00 93.81 84 ASN A CA 1
ATOM 679 C C . ASN A 1 84 ? 1.485 5.390 14.186 1.00 93.81 84 ASN A C 1
ATOM 681 O O . ASN A 1 84 ? 2.495 5.487 14.888 1.00 93.81 84 ASN A O 1
ATOM 685 N N . ARG A 1 85 ? 0.266 5.676 14.645 1.00 94.25 85 ARG A N 1
ATOM 686 C CA . ARG A 1 85 ? -0.040 6.076 16.019 1.00 94.25 85 ARG A CA 1
ATOM 687 C C . ARG A 1 85 ? -0.729 4.946 16.773 1.00 94.25 85 ARG A C 1
ATOM 689 O O . ARG A 1 85 ? -1.154 3.951 16.196 1.00 94.25 85 ARG A O 1
ATOM 696 N N . GLU A 1 86 ? -0.851 5.118 18.082 1.00 96.00 86 GLU A N 1
ATOM 697 C CA . GLU A 1 86 ? -1.684 4.260 18.925 1.00 96.00 86 GLU A CA 1
ATOM 698 C C . GLU A 1 86 ? -3.020 4.948 19.190 1.00 96.00 86 GLU A C 1
ATOM 700 O O . GLU A 1 86 ? -3.058 6.159 19.437 1.00 96.00 86 GLU A O 1
ATOM 705 N N . PHE A 1 87 ? -4.101 4.176 19.177 1.00 96.44 87 PHE A N 1
ATOM 706 C CA . PHE A 1 87 ? -5.447 4.659 19.454 1.00 96.44 87 PHE A CA 1
ATOM 707 C C . PHE A 1 87 ? -6.055 3.944 20.650 1.00 96.44 87 PHE A C 1
ATOM 709 O O . PHE A 1 87 ? -5.822 2.756 20.863 1.00 96.44 87 PHE A O 1
ATOM 716 N N . ILE A 1 88 ? -6.873 4.688 21.388 1.00 97.06 88 ILE A N 1
ATOM 717 C CA . ILE A 1 88 ? -7.799 4.164 22.387 1.00 97.06 88 ILE A CA 1
ATOM 718 C C . ILE A 1 88 ? -9.207 4.371 21.839 1.00 97.06 88 ILE A C 1
ATOM 720 O O . ILE A 1 88 ? -9.595 5.507 21.552 1.00 97.06 88 ILE A O 1
ATOM 724 N N . TYR A 1 89 ? -9.952 3.281 21.713 1.00 97.69 89 TYR A N 1
ATOM 725 C CA . TYR A 1 89 ? -11.363 3.262 21.363 1.00 97.69 89 TYR A CA 1
ATOM 726 C C . TYR A 1 89 ? -12.213 3.089 22.619 1.00 97.69 89 TYR A C 1
ATOM 728 O O . TYR A 1 89 ? -11.872 2.302 23.503 1.00 97.69 89 TYR A O 1
ATOM 736 N N . ILE A 1 90 ? -13.325 3.817 22.669 1.00 97.00 90 ILE A N 1
ATOM 737 C CA . ILE A 1 90 ? -14.400 3.651 23.643 1.00 97.00 90 ILE A CA 1
ATOM 738 C C . ILE A 1 90 ? -15.667 3.315 22.865 1.00 97.00 90 ILE A C 1
ATOM 740 O O . ILE A 1 90 ? -16.053 4.059 21.965 1.00 97.00 90 ILE A O 1
ATOM 744 N N . VAL A 1 91 ? -16.298 2.198 23.213 1.00 97.31 91 VAL A N 1
ATOM 745 C CA . VAL A 1 91 ? -17.528 1.711 22.577 1.00 97.31 91 VAL A CA 1
ATOM 746 C C . VAL A 1 91 ? -18.587 1.573 23.657 1.00 97.31 91 VAL A C 1
ATOM 748 O O . VAL A 1 91 ? -18.431 0.770 24.580 1.00 97.31 91 VAL A O 1
ATOM 751 N N . LEU A 1 92 ? -19.639 2.378 23.561 1.00 96.06 92 LEU A N 1
ATOM 752 C CA . LEU A 1 92 ? -20.704 2.457 24.550 1.00 96.06 92 LEU A CA 1
ATOM 753 C C . LEU A 1 92 ? -21.948 1.706 24.074 1.00 96.06 92 LEU A C 1
ATOM 755 O O . LEU A 1 92 ? -22.467 1.957 22.990 1.00 96.06 92 LEU A O 1
ATOM 759 N N . PHE A 1 93 ? -22.460 0.848 24.945 1.00 94.06 93 PHE A N 1
ATOM 760 C CA . PHE A 1 93 ? -23.781 0.229 24.890 1.00 94.06 93 PHE A CA 1
ATOM 761 C C . PHE A 1 93 ? -24.597 0.693 26.108 1.00 94.06 93 PHE A C 1
ATOM 763 O O . PHE A 1 93 ? -24.067 1.362 26.991 1.00 94.06 93 PHE A O 1
ATOM 770 N N . ASP A 1 94 ? -25.875 0.309 26.196 1.00 88.88 94 ASP A N 1
ATOM 771 C CA . ASP A 1 94 ? -26.800 0.772 27.252 1.00 88.88 94 ASP A CA 1
ATOM 772 C C . ASP A 1 94 ? -26.220 0.665 28.677 1.00 88.88 94 ASP A C 1
ATOM 774 O O . ASP A 1 94 ? -26.207 1.634 29.433 1.00 88.88 94 ASP A O 1
ATOM 778 N N . LYS A 1 95 ? -25.668 -0.502 29.033 1.00 88.94 95 LYS A N 1
ATOM 779 C CA . LYS A 1 95 ? -25.115 -0.768 30.376 1.00 88.94 95 LYS A CA 1
ATOM 780 C C . LYS A 1 95 ? -23.648 -1.194 30.381 1.00 88.94 95 LYS A C 1
ATOM 782 O O . LYS A 1 95 ? -23.134 -1.578 31.431 1.00 88.94 95 LYS A O 1
ATOM 787 N N . ILE A 1 96 ? -22.973 -1.170 29.233 1.00 93.06 96 ILE A N 1
ATOM 788 C CA . ILE A 1 96 ? -21.601 -1.676 29.091 1.00 93.06 96 ILE A CA 1
ATOM 789 C C . ILE A 1 96 ? -20.775 -0.699 28.260 1.00 93.06 96 ILE A C 1
ATOM 791 O O . ILE A 1 96 ? -21.238 -0.215 27.233 1.00 93.06 96 ILE A O 1
ATOM 795 N N . GLN A 1 97 ? -19.539 -0.449 28.681 1.00 95.88 97 GLN A N 1
ATOM 796 C CA . GLN A 1 97 ? -18.550 0.303 27.922 1.00 95.88 97 GLN A CA 1
ATOM 797 C C . GLN A 1 97 ? -17.300 -0.549 27.715 1.00 95.88 97 GLN A C 1
ATOM 799 O O . GLN A 1 97 ? -16.677 -0.978 28.686 1.00 95.88 97 GLN A O 1
ATOM 804 N N . TYR A 1 98 ? -16.900 -0.731 26.460 1.00 97.12 98 TYR A N 1
ATOM 805 C CA . TYR A 1 98 ? -15.626 -1.351 26.114 1.00 97.12 98 TYR A CA 1
ATOM 806 C C . TYR A 1 98 ? -14.550 -0.293 25.907 1.00 97.12 98 TYR A C 1
ATOM 808 O O . TYR A 1 98 ? -14.776 0.69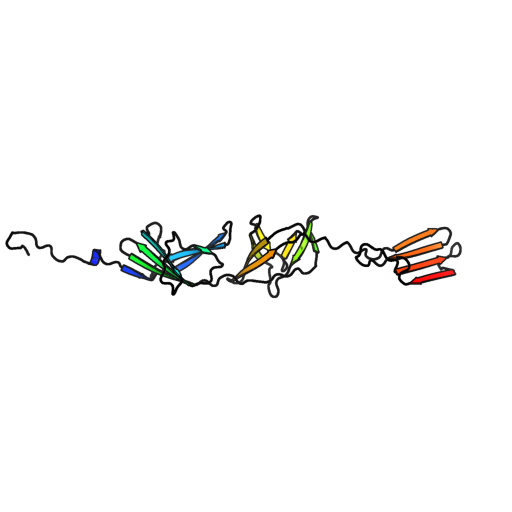8 25.212 1.00 97.12 98 TYR A O 1
ATOM 816 N N . THR A 1 99 ? -13.367 -0.533 26.471 1.00 96.88 99 THR A N 1
ATOM 817 C CA . THR A 1 99 ? -12.147 0.217 26.142 1.00 96.88 99 THR A CA 1
ATOM 818 C C . THR A 1 99 ? -11.171 -0.713 25.439 1.00 96.88 99 THR A C 1
ATOM 820 O O . THR A 1 99 ? -10.821 -1.751 25.996 1.00 96.88 99 THR A O 1
ATOM 823 N N . ALA A 1 100 ? -10.737 -0.349 24.234 1.00 96.94 100 ALA A N 1
ATOM 824 C CA . ALA A 1 100 ? -9.799 -1.143 23.444 1.00 96.94 100 ALA A CA 1
ATOM 825 C C . ALA A 1 100 ? -8.637 -0.283 22.940 1.00 96.94 100 ALA A C 1
ATOM 827 O O . ALA A 1 100 ? -8.842 0.838 22.472 1.00 96.94 100 ALA A O 1
ATOM 828 N N . GLU A 1 101 ? -7.417 -0.812 23.007 1.00 95.44 101 GLU A N 1
ATOM 829 C CA . GLU A 1 101 ? -6.228 -0.164 22.449 1.00 95.44 101 GLU A CA 1
ATOM 830 C C . GLU A 1 101 ? -5.758 -0.874 21.179 1.00 95.44 101 GLU A C 1
ATOM 832 O O . GLU A 1 101 ? -5.827 -2.099 21.068 1.00 95.44 101 GLU A O 1
ATOM 837 N N . VAL A 1 102 ? -5.244 -0.105 20.220 1.00 94.62 102 VAL A N 1
ATOM 838 C CA . VAL A 1 102 ? -4.635 -0.642 18.999 1.00 94.62 102 VAL A CA 1
ATOM 839 C C . VAL A 1 102 ? -3.445 0.216 18.574 1.00 94.62 102 VAL A C 1
ATOM 841 O O . VAL A 1 102 ? -3.511 1.447 18.585 1.00 94.62 102 VAL A O 1
ATOM 844 N N . SER A 1 103 ? -2.352 -0.445 18.195 1.00 91.81 103 SER A N 1
ATOM 845 C CA . SER A 1 103 ? -1.118 0.192 17.728 1.00 91.81 103 SER A CA 1
ATOM 846 C C . SER A 1 103 ? -0.880 -0.120 16.258 1.00 91.81 103 SER A C 1
ATOM 848 O O . SER A 1 103 ? -1.024 -1.265 15.824 1.00 91.81 103 SER A O 1
ATOM 850 N N . PHE A 1 104 ? -0.459 0.894 15.505 1.00 88.50 104 PHE A N 1
ATOM 851 C CA . PHE A 1 104 ? -0.195 0.776 14.078 1.00 88.50 104 PHE A CA 1
ATOM 852 C C . PHE A 1 104 ? 1.270 1.053 13.754 1.00 88.50 104 PHE A C 1
ATOM 854 O O . PHE A 1 104 ? 1.876 1.982 14.282 1.00 88.50 104 PHE A O 1
ATOM 861 N N . ASN A 1 105 ? 1.831 0.250 12.849 1.00 87.19 105 ASN A N 1
ATOM 862 C CA . ASN A 1 105 ? 3.231 0.364 12.429 1.00 87.19 105 ASN A CA 1
ATOM 863 C C . ASN A 1 105 ? 3.418 1.233 11.173 1.00 87.19 105 ASN A C 1
ATOM 865 O O . ASN A 1 105 ? 4.553 1.471 10.760 1.00 87.19 105 ASN A O 1
ATOM 869 N N . GLY A 1 106 ? 2.327 1.695 10.560 1.00 93.44 106 GLY A N 1
ATOM 870 C CA . GLY A 1 106 ? 2.348 2.427 9.302 1.00 93.44 106 GLY A CA 1
ATOM 871 C C . GLY A 1 106 ? 2.876 1.614 8.124 1.00 93.44 106 GLY A C 1
ATOM 872 O O . GLY A 1 106 ? 2.927 0.379 8.129 1.00 93.44 106 GLY A O 1
ATOM 873 N N . VAL A 1 107 ? 3.310 2.351 7.102 1.00 95.94 107 VAL A N 1
ATOM 874 C CA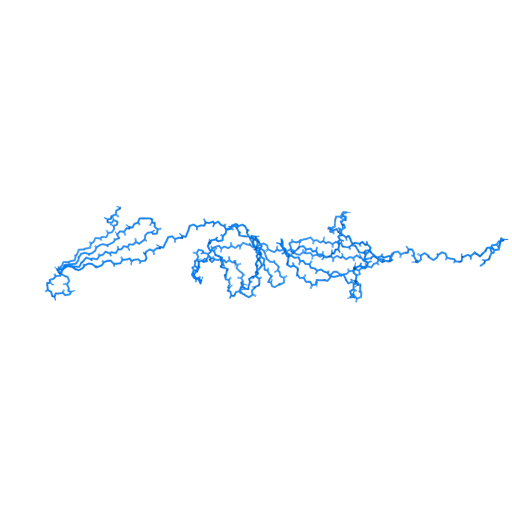 . VAL A 1 107 ? 3.981 1.806 5.922 1.00 95.94 107 VAL A CA 1
ATOM 875 C C . VAL A 1 107 ? 5.450 2.203 5.909 1.00 95.94 107 VAL A C 1
ATOM 877 O O . VAL A 1 107 ? 5.820 3.332 6.235 1.00 95.94 107 VAL A O 1
ATOM 880 N N . ASN A 1 108 ? 6.303 1.286 5.467 1.00 95.62 108 ASN A N 1
ATOM 881 C CA . ASN A 1 108 ? 7.707 1.581 5.230 1.00 95.62 108 ASN A CA 1
ATOM 882 C C . ASN A 1 108 ? 7.857 2.265 3.870 1.00 95.62 108 ASN A C 1
ATOM 884 O O . ASN A 1 108 ? 7.575 1.669 2.828 1.00 95.62 108 ASN A O 1
ATOM 888 N N . LEU A 1 109 ? 8.318 3.513 3.876 1.00 95.69 109 LEU A N 1
ATOM 889 C CA . LEU A 1 109 ? 8.615 4.238 2.647 1.00 95.69 109 LEU A CA 1
ATOM 890 C C . LEU A 1 109 ? 9.900 3.700 2.015 1.00 95.69 109 LEU A C 1
ATOM 892 O O . LEU A 1 109 ? 10.940 3.614 2.669 1.00 95.69 109 LEU A O 1
ATOM 896 N N . LEU A 1 110 ? 9.818 3.353 0.735 1.00 95.69 110 LEU A N 1
ATOM 897 C CA . LEU A 1 110 ? 10.929 2.856 -0.061 1.00 95.69 110 LEU A CA 1
ATOM 898 C C . LEU A 1 110 ? 11.251 3.825 -1.194 1.00 95.69 110 LEU A C 1
ATOM 900 O O . LEU A 1 110 ? 10.369 4.449 -1.786 1.00 95.69 110 LEU A O 1
ATOM 904 N N . GLU A 1 111 ? 12.534 3.889 -1.529 1.00 93.81 111 GLU A N 1
ATOM 905 C CA . GLU A 1 111 ? 13.001 4.511 -2.759 1.00 93.81 111 GLU A CA 1
ATOM 906 C C . GLU A 1 111 ? 13.052 3.453 -3.866 1.00 93.81 111 GLU A C 1
ATOM 908 O O . GLU A 1 111 ? 13.579 2.352 -3.674 1.00 93.81 111 GLU A O 1
ATOM 913 N N . ILE A 1 112 ? 12.513 3.795 -5.033 1.00 95.00 112 ILE A N 1
ATOM 914 C CA . ILE A 1 112 ? 12.585 2.965 -6.230 1.00 95.00 112 ILE A CA 1
ATOM 915 C C . ILE A 1 112 ? 13.454 3.648 -7.281 1.00 95.00 112 ILE A C 1
ATOM 917 O O . ILE A 1 112 ? 13.366 4.856 -7.490 1.00 95.00 112 ILE A O 1
ATOM 921 N N . GLN A 1 113 ? 14.294 2.869 -7.958 1.00 92.75 113 GLN A N 1
ATOM 922 C CA . GLN A 1 113 ? 15.285 3.401 -8.886 1.00 92.75 113 GLN A CA 1
ATOM 923 C C . GLN A 1 113 ? 15.056 2.884 -10.299 1.00 92.75 113 GLN A C 1
ATOM 925 O O . GLN A 1 113 ? 14.935 1.679 -10.535 1.00 92.75 113 GLN A O 1
ATOM 930 N N . LYS A 1 114 ? 15.045 3.812 -11.257 1.00 91.56 114 LYS A N 1
ATOM 931 C CA . LYS A 1 114 ? 15.072 3.500 -12.686 1.00 91.56 114 LYS A CA 1
ATOM 932 C C . LYS A 1 114 ? 16.446 2.933 -13.039 1.00 91.56 114 LYS A C 1
ATOM 934 O O . LYS A 1 114 ? 17.469 3.564 -12.797 1.00 91.56 114 LYS A O 1
ATOM 939 N N . THR A 1 115 ? 16.481 1.748 -13.636 1.00 89.19 115 THR A N 1
ATOM 940 C CA . THR A 1 115 ? 17.744 1.040 -13.933 1.00 89.19 115 THR A CA 1
ATOM 941 C C . THR A 1 115 ? 18.410 1.488 -15.239 1.00 89.19 115 THR A C 1
ATOM 943 O O . THR A 1 115 ? 19.535 1.088 -15.532 1.00 89.19 115 THR A O 1
ATOM 946 N N . GLY A 1 116 ? 17.693 2.252 -16.070 1.00 84.56 116 GLY A N 1
ATOM 947 C CA . GLY A 1 11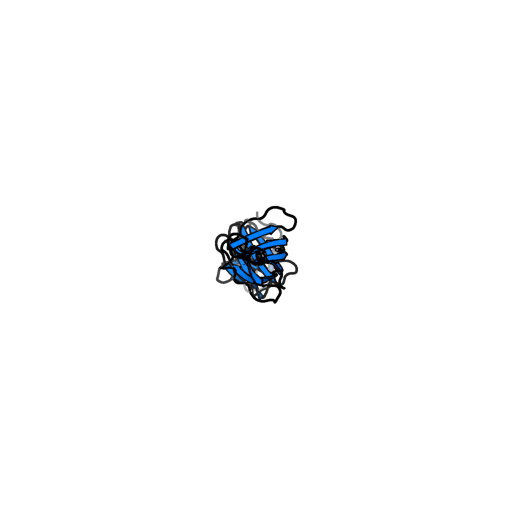6 ? 18.100 2.617 -17.430 1.00 84.56 116 GLY A CA 1
ATOM 948 C C . GLY A 1 116 ? 17.851 1.531 -18.484 1.00 84.56 116 GLY A C 1
ATOM 949 O O . GLY A 1 116 ? 18.042 1.783 -19.672 1.00 84.56 116 GLY A O 1
ATOM 950 N N . LYS A 1 117 ? 17.394 0.332 -18.095 1.00 87.19 117 LYS A N 1
ATOM 951 C CA . LYS A 1 117 ? 17.024 -0.711 -19.059 1.00 87.19 117 LYS A CA 1
ATOM 952 C C . LYS A 1 117 ? 15.605 -0.512 -19.575 1.00 87.19 117 LYS A C 1
ATOM 954 O O . LYS A 1 117 ? 14.701 -0.126 -18.834 1.00 87.19 117 LYS A O 1
ATOM 959 N N . ILE A 1 118 ? 15.423 -0.841 -20.850 1.00 89.12 118 ILE A N 1
ATOM 960 C CA . ILE A 1 118 ? 14.132 -0.845 -21.533 1.00 89.12 118 ILE A CA 1
ATOM 961 C C . ILE A 1 118 ? 13.824 -2.274 -21.964 1.00 89.12 118 ILE A C 1
ATOM 963 O O . ILE A 1 118 ? 14.701 -2.983 -22.465 1.00 89.12 118 ILE A O 1
ATOM 967 N N . LYS A 1 119 ? 12.573 -2.691 -21.781 1.00 88.00 119 LYS A N 1
ATOM 968 C CA . LYS A 1 119 ? 12.068 -3.991 -22.222 1.00 88.00 119 LYS A CA 1
ATOM 969 C C . LYS A 1 119 ? 10.915 -3.801 -23.197 1.00 88.00 119 LYS A C 1
ATOM 971 O O . LYS A 1 119 ? 10.053 -2.956 -22.977 1.00 88.00 119 LYS A O 1
ATOM 976 N N . THR A 1 120 ? 10.893 -4.612 -24.250 1.00 88.12 120 THR A N 1
ATOM 977 C CA . THR A 1 120 ? 9.775 -4.674 -25.195 1.00 88.12 120 THR A CA 1
ATOM 978 C C . THR A 1 120 ? 8.871 -5.849 -24.844 1.00 88.12 120 THR A C 1
ATOM 980 O O . THR A 1 120 ? 9.348 -6.975 -24.681 1.00 88.12 120 THR A O 1
ATOM 983 N N . PHE A 1 121 ? 7.572 -5.596 -24.734 1.00 84.31 121 PHE A N 1
ATOM 984 C CA . PHE A 1 121 ? 6.550 -6.617 -24.524 1.00 84.31 121 PHE A CA 1
ATOM 985 C C . PHE A 1 121 ? 5.261 -6.187 -25.226 1.00 84.31 121 PHE A C 1
ATOM 987 O O . PHE A 1 121 ? 4.824 -5.059 -25.038 1.00 84.31 121 PHE A O 1
ATOM 994 N N . GLN A 1 122 ? 4.672 -7.070 -26.043 1.00 86.94 122 GLN A N 1
ATOM 995 C CA . GLN A 1 122 ? 3.460 -6.776 -26.831 1.00 86.94 122 GLN A CA 1
ATOM 996 C C . GLN A 1 122 ? 3.557 -5.452 -27.614 1.00 86.94 122 GLN A C 1
ATOM 998 O O . GLN A 1 122 ? 2.670 -4.609 -27.534 1.00 86.94 122 GLN A O 1
ATOM 1003 N N . ASP A 1 123 ? 4.679 -5.244 -28.312 1.00 84.31 123 ASP A N 1
ATOM 1004 C CA . ASP A 1 123 ? 4.989 -4.030 -29.090 1.00 84.31 123 ASP A CA 1
ATOM 1005 C C . ASP A 1 123 ? 5.013 -2.712 -28.291 1.00 84.31 123 ASP A C 1
ATOM 1007 O O . ASP A 1 123 ? 5.195 -1.636 -28.859 1.00 84.31 123 ASP A O 1
ATOM 1011 N N . LYS A 1 124 ? 4.913 -2.786 -26.960 1.00 87.19 124 LYS A N 1
ATOM 1012 C CA . LYS A 1 124 ? 5.078 -1.664 -26.038 1.00 87.19 124 LYS A CA 1
ATOM 1013 C C . LYS A 1 124 ? 6.449 -1.692 -25.379 1.00 87.19 124 LYS A C 1
ATOM 1015 O O . LYS A 1 124 ? 7.058 -2.750 -25.192 1.00 87.19 124 LYS A O 1
ATOM 1020 N N . LEU A 1 125 ? 6.931 -0.509 -25.018 1.00 89.56 125 LEU A N 1
ATOM 1021 C CA . LEU A 1 125 ? 8.192 -0.325 -24.314 1.00 89.56 125 LEU A CA 1
ATOM 1022 C C . LEU A 1 125 ? 7.933 0.000 -22.846 1.00 89.56 125 LEU A C 1
ATOM 1024 O O . LEU A 1 125 ? 7.039 0.781 -22.518 1.00 89.56 125 LEU A O 1
ATOM 1028 N N . TYR A 1 126 ? 8.761 -0.576 -21.981 1.00 91.94 126 TYR A N 1
ATOM 1029 C CA . TYR A 1 126 ? 8.683 -0.406 -20.538 1.00 91.94 126 TYR A CA 1
ATOM 1030 C C . TYR A 1 126 ? 10.051 -0.058 -19.967 1.00 91.94 126 TYR A C 1
ATOM 1032 O O . TYR A 1 126 ? 11.048 -0.700 -20.315 1.00 91.94 126 TYR A O 1
ATOM 1040 N N . TYR A 1 127 ? 10.092 0.907 -19.054 1.00 92.19 127 TYR A N 1
ATOM 1041 C CA . TYR A 1 127 ? 11.265 1.167 -18.229 1.00 92.19 127 TYR A CA 1
ATOM 1042 C C . TYR A 1 127 ? 11.333 0.165 -17.078 1.00 92.19 127 TYR A C 1
ATOM 1044 O O . TYR A 1 127 ? 10.336 -0.092 -16.404 1.00 92.19 127 TYR A O 1
ATOM 1052 N N . GLU A 1 128 ? 12.522 -0.390 -16.850 1.00 92.88 128 GLU A N 1
ATOM 1053 C CA . GLU A 1 128 ? 12.805 -1.271 -15.718 1.00 92.88 128 GLU A CA 1
ATOM 1054 C C . GLU A 1 128 ? 13.165 -0.455 -14.471 1.00 92.88 128 GLU A C 1
ATOM 1056 O O . GLU A 1 128 ? 14.097 0.358 -14.492 1.00 92.88 128 GLU A O 1
ATOM 1061 N N . TYR A 1 129 ? 12.480 -0.751 -13.371 1.00 94.75 129 TYR A N 1
ATOM 1062 C CA . TYR A 1 129 ? 12.717 -0.199 -12.045 1.00 94.75 129 TYR A CA 1
ATOM 1063 C C . TYR A 1 129 ? 13.043 -1.309 -11.045 1.00 94.75 129 TYR A C 1
ATOM 1065 O O . TYR A 1 129 ? 12.550 -2.436 -11.155 1.00 94.75 129 TYR A O 1
ATOM 1073 N N . ALA A 1 130 ? 13.866 -0.980 -10.055 1.00 94.00 130 ALA A N 1
ATOM 1074 C CA . ALA A 1 130 ? 14.273 -1.898 -9.002 1.00 94.00 130 ALA A CA 1
ATOM 1075 C C . ALA A 1 130 ? 14.238 -1.222 -7.629 1.00 94.00 130 ALA A C 1
ATOM 1077 O O . ALA A 1 130 ? 14.490 -0.022 -7.499 1.00 94.00 130 ALA A O 1
ATOM 1078 N N . ILE A 1 131 ? 13.959 -2.025 -6.604 1.00 94.25 131 ILE A N 1
ATOM 1079 C CA . ILE A 1 131 ? 14.061 -1.641 -5.198 1.00 94.25 131 ILE A CA 1
ATOM 1080 C C . ILE A 1 131 ? 15.204 -2.453 -4.589 1.00 94.25 131 ILE A C 1
ATOM 1082 O O . ILE A 1 131 ? 15.200 -3.686 -4.625 1.00 94.25 131 ILE A O 1
ATOM 1086 N N . SER A 1 132 ? 16.202 -1.763 -4.042 1.00 89.81 132 SER A N 1
ATOM 1087 C CA . SER A 1 132 ? 17.379 -2.407 -3.454 1.00 89.81 132 SER A CA 1
ATOM 1088 C C . SER A 1 132 ? 16.995 -3.309 -2.282 1.00 89.81 132 SER A C 1
ATOM 1090 O O . SER A 1 132 ? 16.247 -2.896 -1.405 1.00 89.81 132 SER A O 1
ATOM 1092 N N . ASN A 1 133 ? 17.561 -4.517 -2.233 1.00 88.62 133 ASN A N 1
ATOM 1093 C CA . ASN A 1 133 ? 17.342 -5.521 -1.179 1.00 88.62 133 ASN A CA 1
ATOM 1094 C C . ASN A 1 133 ? 15.917 -6.093 -1.077 1.00 88.62 133 ASN A C 1
ATOM 1096 O O . ASN A 1 133 ? 15.632 -6.818 -0.126 1.00 88.62 133 ASN A O 1
ATOM 1100 N N . PHE A 1 134 ? 15.048 -5.834 -2.056 1.00 91.06 134 PHE A N 1
ATOM 1101 C C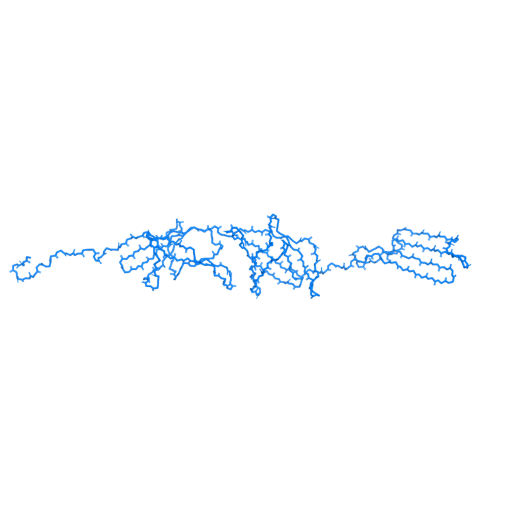A . PHE A 1 134 ? 13.722 -6.441 -2.117 1.00 91.06 134 PHE A CA 1
ATOM 1102 C C . PHE A 1 134 ? 13.645 -7.495 -3.214 1.00 91.06 134 PHE A C 1
ATOM 1104 O O . PHE A 1 134 ? 14.149 -7.323 -4.323 1.00 91.06 134 PHE A O 1
ATOM 1111 N N . ASN A 1 135 ? 12.969 -8.598 -2.900 1.00 90.56 135 ASN A N 1
ATOM 1112 C CA . ASN A 1 135 ? 12.513 -9.541 -3.904 1.00 90.56 135 ASN A CA 1
ATOM 1113 C C . ASN A 1 135 ? 11.033 -9.272 -4.176 1.00 90.56 135 ASN A C 1
ATOM 1115 O O . ASN A 1 135 ? 10.191 -9.597 -3.341 1.00 90.56 135 ASN A O 1
ATOM 1119 N N . LEU A 1 136 ? 10.733 -8.677 -5.331 1.00 91.00 136 LEU A N 1
ATOM 1120 C CA . LEU A 1 136 ? 9.365 -8.329 -5.718 1.00 91.00 136 LEU A CA 1
ATOM 1121 C C . LEU A 1 136 ? 8.634 -9.473 -6.437 1.00 91.00 136 LEU A C 1
ATOM 1123 O O . LEU A 1 136 ? 7.453 -9.348 -6.739 1.00 91.00 136 LEU A O 1
ATOM 1127 N N . ALA A 1 137 ? 9.290 -10.603 -6.713 1.00 93.62 137 ALA A N 1
ATOM 1128 C CA . ALA A 1 137 ? 8.606 -11.730 -7.332 1.00 93.62 137 ALA A CA 1
ATOM 1129 C C . ALA A 1 137 ? 7.593 -12.359 -6.360 1.00 93.62 137 ALA A C 1
ATOM 1131 O O . ALA A 1 137 ? 7.925 -12.703 -5.226 1.00 93.62 137 ALA A O 1
ATOM 1132 N N . GLY A 1 138 ? 6.364 -12.548 -6.838 1.00 92.56 138 GLY A N 1
ATOM 1133 C CA . GLY A 1 138 ? 5.260 -13.149 -6.094 1.00 92.56 138 GLY A CA 1
ATOM 1134 C C . GLY A 1 138 ? 4.448 -12.172 -5.245 1.00 92.56 138 GLY A C 1
ATOM 1135 O O . GLY A 1 138 ? 3.526 -12.619 -4.570 1.00 92.56 138 GLY A O 1
ATOM 1136 N N . ILE A 1 139 ? 4.754 -10.870 -5.264 1.00 95.31 139 ILE A N 1
ATOM 1137 C CA . ILE A 1 139 ? 3.961 -9.873 -4.532 1.00 95.31 139 ILE A CA 1
ATOM 1138 C C . ILE A 1 139 ? 2.739 -9.432 -5.342 1.00 95.31 139 ILE A C 1
ATOM 1140 O O . ILE A 1 139 ? 2.754 -9.418 -6.578 1.00 95.31 139 ILE A O 1
ATOM 1144 N N . THR A 1 140 ? 1.720 -8.971 -4.624 1.00 96.31 140 THR A N 1
ATOM 1145 C CA . THR A 1 140 ? 0.655 -8.139 -5.184 1.00 96.31 140 THR A CA 1
ATOM 1146 C C . THR A 1 140 ? 1.023 -6.670 -4.998 1.00 96.31 140 THR A C 1
ATOM 1148 O O . THR A 1 140 ? 1.313 -6.232 -3.884 1.00 96.31 140 THR A O 1
ATOM 1151 N N . LEU A 1 141 ? 1.037 -5.927 -6.103 1.00 96.81 141 LEU A N 1
ATOM 1152 C CA . LEU A 1 141 ? 1.325 -4.499 -6.153 1.00 96.81 141 LEU A CA 1
ATOM 1153 C C . LEU A 1 141 ? 0.027 -3.732 -6.408 1.00 96.81 141 LEU A C 1
ATOM 1155 O O . LEU A 1 141 ? -0.627 -3.947 -7.428 1.00 96.81 141 LEU A O 1
ATOM 1159 N N . TYR A 1 142 ? -0.312 -2.830 -5.498 1.00 97.19 142 TYR A N 1
ATOM 1160 C CA . TYR A 1 142 ? -1.459 -1.935 -5.596 1.00 97.19 142 TYR A CA 1
ATOM 1161 C C . TYR A 1 142 ? -0.975 -0.574 -6.085 1.00 97.19 142 TYR A C 1
ATOM 1163 O O . TYR A 1 142 ? -0.053 -0.010 -5.502 1.00 97.19 142 TYR A O 1
ATOM 1171 N N . GLU A 1 143 ? -1.572 -0.062 -7.150 1.00 95.94 143 GLU A N 1
ATOM 1172 C CA . GLU A 1 143 ? -1.282 1.241 -7.742 1.00 95.94 143 GLU A CA 1
ATOM 1173 C C . GLU A 1 143 ? -2.463 2.180 -7.512 1.00 95.94 143 GLU A C 1
ATOM 1175 O O . GLU A 1 143 ? -3.602 1.803 -7.781 1.00 95.94 143 GLU A O 1
ATOM 1180 N N . PHE A 1 144 ? -2.162 3.402 -7.081 1.00 95.44 144 PHE A N 1
ATOM 1181 C CA . PHE A 1 144 ? -3.108 4.500 -6.914 1.00 95.44 144 PHE A CA 1
ATOM 1182 C C . PHE A 1 144 ? -2.605 5.729 -7.678 1.00 95.44 144 PHE A C 1
ATOM 1184 O O . PHE A 1 144 ? -1.443 6.121 -7.529 1.00 95.44 144 PHE A O 1
ATOM 1191 N N . GLY A 1 145 ? -3.462 6.332 -8.501 1.00 90.00 145 GLY A N 1
ATOM 1192 C CA . GLY A 1 145 ? -3.119 7.454 -9.384 1.00 90.00 145 GLY A CA 1
ATOM 1193 C C . GLY A 1 145 ? -4.306 7.846 -10.264 1.00 90.00 145 GLY A C 1
ATOM 1194 O O . GLY A 1 145 ? -5.413 7.993 -9.760 1.00 90.00 145 GLY A O 1
ATOM 1195 N N . GLU A 1 146 ? -4.107 7.985 -11.579 1.00 84.50 146 GLU A N 1
ATOM 1196 C CA . GLU A 1 146 ? -5.220 8.255 -12.516 1.00 84.50 146 GLU A CA 1
ATOM 1197 C C . GLU A 1 146 ? -6.261 7.129 -12.560 1.00 84.50 146 GLU A C 1
ATOM 1199 O O . GLU A 1 146 ? -7.454 7.364 -12.743 1.00 84.50 146 GLU A O 1
ATOM 1204 N N . SER A 1 147 ? -5.792 5.891 -12.422 1.00 85.88 147 SER A N 1
ATOM 1205 C CA . SER A 1 147 ? -6.627 4.706 -12.282 1.00 85.88 147 SER A CA 1
ATOM 1206 C C . SER A 1 147 ? -5.979 3.774 -11.276 1.00 85.88 147 SER A C 1
ATOM 1208 O O . SER A 1 147 ? -4.751 3.653 -11.237 1.00 85.88 147 SER A O 1
ATOM 1210 N N . ASN A 1 148 ? -6.810 3.123 -10.469 1.00 91.88 148 ASN A N 1
ATOM 1211 C CA . ASN A 1 148 ? -6.328 2.171 -9.487 1.00 91.88 148 ASN A CA 1
ATOM 1212 C C . ASN A 1 148 ? -6.191 0.803 -10.139 1.00 91.88 148 ASN A C 1
ATOM 1214 O O . ASN A 1 148 ? -7.123 0.307 -10.775 1.00 91.88 148 ASN A O 1
ATOM 1218 N N . ASN A 1 149 ? -5.021 0.197 -9.980 1.00 93.75 149 ASN A N 1
ATOM 1219 C CA . ASN A 1 149 ? -4.692 -1.072 -10.614 1.00 93.75 149 ASN A CA 1
ATOM 1220 C C . ASN A 1 149 ? -4.071 -2.030 -9.599 1.00 93.75 149 ASN A C 1
ATOM 1222 O O . ASN A 1 149 ? -3.359 -1.622 -8.684 1.00 93.75 149 ASN A O 1
ATOM 1226 N N . ILE A 1 150 ? -4.319 -3.326 -9.786 1.00 95.00 150 ILE A N 1
ATOM 1227 C CA . ILE A 1 150 ? -3.733 -4.389 -8.968 1.00 95.00 150 ILE A CA 1
ATOM 1228 C C . ILE A 1 150 ? -2.945 -5.311 -9.891 1.00 95.00 150 ILE A C 1
ATOM 1230 O O . ILE A 1 150 ? -3.496 -5.893 -10.828 1.00 95.00 150 ILE A O 1
ATOM 1234 N N . TYR A 1 151 ? -1.651 -5.457 -9.618 1.00 94.50 151 TYR A N 1
ATOM 1235 C CA . TYR A 1 151 ? -0.740 -6.266 -10.418 1.00 94.50 151 TYR A CA 1
ATOM 1236 C C . TYR A 1 151 ? -0.183 -7.430 -9.605 1.00 94.50 151 TYR A C 1
ATOM 1238 O O . TYR A 1 151 ? 0.247 -7.261 -8.467 1.00 94.50 151 TYR A O 1
ATOM 1246 N N . ASN A 1 152 ? -0.106 -8.606 -10.226 1.00 95.44 152 ASN A N 1
ATOM 1247 C CA . ASN A 1 152 ? 0.649 -9.734 -9.687 1.00 95.44 152 ASN A CA 1
ATOM 1248 C C . ASN A 1 152 ? 2.038 -9.745 -10.317 1.00 95.44 152 ASN A C 1
ATOM 1250 O O . ASN A 1 152 ? 2.189 -9.960 -11.524 1.00 95.44 152 ASN A O 1
ATOM 1254 N N . ILE A 1 153 ? 3.055 -9.491 -9.503 1.00 94.81 153 ILE A N 1
ATOM 1255 C CA . ILE A 1 153 ? 4.423 -9.336 -9.979 1.00 94.81 153 ILE A CA 1
ATOM 1256 C C . ILE A 1 153 ? 5.091 -10.708 -10.057 1.00 94.81 153 ILE A C 1
ATOM 1258 O O . ILE A 1 153 ? 5.168 -11.441 -9.078 1.00 94.81 153 ILE A O 1
ATOM 1262 N N . VAL A 1 154 ? 5.606 -11.064 -11.234 1.00 91.56 154 VAL A N 1
ATOM 1263 C CA . VAL A 1 154 ? 6.236 -12.376 -11.491 1.00 91.56 154 VAL A CA 1
ATOM 1264 C C . VAL A 1 154 ? 7.763 -12.312 -11.596 1.00 91.56 154 VAL A C 1
ATOM 1266 O O . VAL A 1 154 ? 8.419 -13.333 -11.787 1.00 91.56 154 VAL A O 1
ATOM 1269 N N . THR A 1 155 ? 8.347 -11.119 -11.480 1.00 90.44 155 THR A N 1
ATOM 1270 C CA . THR A 1 155 ? 9.792 -10.873 -11.586 1.00 90.44 155 THR A CA 1
ATOM 1271 C C . THR A 1 155 ? 10.274 -9.960 -10.469 1.00 90.44 155 THR A C 1
ATOM 1273 O O . THR A 1 155 ? 9.509 -9.159 -9.957 1.00 90.44 155 THR A O 1
ATOM 1276 N N . ASN A 1 156 ? 11.564 -10.007 -10.134 1.00 90.88 156 ASN A N 1
ATOM 1277 C CA . ASN A 1 156 ? 12.117 -9.141 -9.084 1.00 90.88 156 ASN A CA 1
ATOM 1278 C C . ASN A 1 156 ? 12.090 -7.644 -9.433 1.00 90.88 156 ASN A C 1
ATOM 1280 O O . ASN A 1 156 ? 12.122 -6.823 -8.525 1.00 90.88 156 ASN A O 1
ATOM 1284 N N . ASN A 1 157 ? 12.055 -7.295 -10.720 1.00 91.25 157 ASN A N 1
ATOM 1285 C CA . ASN A 1 157 ? 12.008 -5.911 -11.185 1.00 91.25 157 ASN A CA 1
ATOM 1286 C C . ASN A 1 157 ? 10.584 -5.527 -11.593 1.00 91.25 157 ASN A C 1
ATOM 1288 O O . ASN A 1 157 ? 9.815 -6.381 -12.050 1.00 91.25 157 ASN A O 1
ATOM 1292 N N . LEU A 1 158 ? 10.278 -4.235 -11.483 1.00 94.94 158 LEU A N 1
ATOM 1293 C CA . LEU A 1 158 ? 9.029 -3.644 -11.955 1.00 94.94 158 LEU A CA 1
ATOM 1294 C C . LEU A 1 158 ? 9.228 -3.019 -13.333 1.00 94.94 158 LEU A C 1
ATOM 1296 O O . LEU A 1 158 ? 10.310 -2.535 -13.664 1.00 94.94 158 LEU A O 1
ATOM 1300 N N . TYR A 1 159 ? 8.170 -3.036 -14.136 1.00 93.50 159 TYR A N 1
ATOM 1301 C CA . TYR A 1 159 ? 8.181 -2.524 -15.499 1.00 93.50 159 TYR A CA 1
ATOM 1302 C C . TYR A 1 159 ? 6.992 -1.592 -15.689 1.00 93.50 159 TYR A C 1
ATOM 1304 O O . TYR A 1 159 ? 5.848 -2.031 -15.587 1.00 93.50 159 TYR A O 1
ATOM 1312 N N . PHE A 1 160 ? 7.266 -0.326 -15.990 1.00 93.06 160 PHE A N 1
ATOM 1313 C CA . PHE A 1 160 ? 6.238 0.690 -16.222 1.00 93.06 160 PHE A CA 1
ATOM 1314 C C . PHE A 1 160 ? 6.307 1.181 -17.665 1.00 93.06 160 PHE A C 1
ATOM 1316 O O . PHE A 1 160 ? 7.400 1.343 -18.210 1.00 93.06 160 PHE A O 1
ATOM 1323 N N . GLU A 1 161 ? 5.146 1.351 -18.302 1.00 91.12 161 GLU A N 1
ATOM 1324 C CA . GLU A 1 161 ? 5.056 1.790 -19.698 1.00 91.12 161 GLU A CA 1
ATOM 1325 C C . GLU A 1 161 ? 5.704 3.170 -19.858 1.00 91.12 161 GLU A C 1
ATOM 1327 O O . GLU A 1 161 ? 5.507 4.051 -19.026 1.00 91.12 161 GLU A O 1
ATOM 1332 N N . ILE A 1 162 ? 6.481 3.360 -20.928 1.00 88.50 162 ILE A N 1
ATOM 1333 C CA . ILE A 1 162 ? 7.251 4.599 -21.144 1.00 88.50 162 ILE A CA 1
ATOM 1334 C C . ILE A 1 162 ? 6.351 5.834 -21.291 1.00 88.50 162 ILE A C 1
ATOM 1336 O O . ILE A 1 162 ? 6.754 6.924 -20.909 1.00 88.50 162 ILE A O 1
ATOM 1340 N N . ASN A 1 163 ? 5.131 5.655 -21.798 1.00 86.25 163 ASN A N 1
ATOM 1341 C CA . ASN A 1 163 ? 4.173 6.743 -22.002 1.00 86.25 163 ASN A CA 1
ATOM 1342 C C . ASN A 1 163 ? 3.312 7.036 -20.760 1.00 86.25 163 ASN A C 1
ATOM 1344 O O . ASN A 1 163 ? 2.368 7.816 -20.858 1.00 86.25 163 ASN A O 1
ATOM 1348 N N . LYS A 1 164 ? 3.563 6.369 -19.625 1.00 90.12 164 LYS A N 1
ATOM 1349 C CA . LYS A 1 164 ? 2.861 6.658 -18.370 1.00 90.12 164 LYS A CA 1
ATOM 1350 C C . LYS A 1 164 ? 3.302 8.038 -17.876 1.00 90.12 164 LYS A C 1
ATOM 1352 O O . LYS A 1 164 ? 4.490 8.335 -17.911 1.00 90.12 164 LYS A O 1
ATOM 1357 N N . GLU A 1 165 ? 2.366 8.862 -17.419 1.00 91.12 165 GLU A N 1
ATOM 1358 C CA . GLU A 1 165 ? 2.630 10.239 -16.987 1.00 91.12 165 GLU A CA 1
ATOM 1359 C C . GLU A 1 165 ? 1.872 10.544 -15.692 1.00 91.12 165 GLU A C 1
ATOM 1361 O O . GLU A 1 165 ? 0.762 10.056 -15.490 1.00 91.12 165 GLU A O 1
ATOM 1366 N N . GLY A 1 166 ? 2.483 11.339 -14.812 1.00 92.62 166 GLY A N 1
ATOM 1367 C CA . GLY A 1 166 ? 1.867 11.821 -13.577 1.00 92.62 166 GLY A CA 1
ATOM 1368 C C . GLY A 1 166 ? 2.303 11.080 -12.306 1.00 92.62 166 GLY A C 1
ATOM 1369 O O . GLY A 1 166 ? 3.150 10.179 -12.353 1.00 92.62 166 GLY A O 1
ATOM 1370 N N . PRO A 1 167 ? 1.758 11.485 -11.144 1.00 94.88 167 PRO A N 1
ATOM 1371 C CA . PRO A 1 167 ? 2.118 10.932 -9.845 1.00 94.88 167 PRO A CA 1
ATOM 1372 C C . PRO A 1 167 ? 1.334 9.655 -9.528 1.00 94.88 167 PRO A C 1
ATOM 1374 O O . PRO A 1 167 ? 0.111 9.612 -9.638 1.00 94.88 167 PRO A O 1
ATOM 1377 N N . PHE A 1 168 ? 2.044 8.631 -9.058 1.00 95.38 168 PHE A N 1
ATOM 1378 C CA . PHE A 1 168 ? 1.461 7.365 -8.621 1.00 95.38 168 PHE A CA 1
ATOM 1379 C C . PHE A 1 168 ? 2.046 6.937 -7.279 1.00 95.38 168 PHE A C 1
ATOM 1381 O O . PHE A 1 168 ? 3.253 7.054 -7.035 1.00 95.38 168 PHE A O 1
ATOM 1388 N N . SER A 1 169 ? 1.177 6.394 -6.431 1.00 96.31 169 SER A N 1
ATOM 1389 C CA . SER A 1 169 ? 1.544 5.703 -5.199 1.00 96.31 169 SER A CA 1
ATOM 1390 C C . SER A 1 169 ? 1.410 4.206 -5.404 1.00 96.31 169 SER A C 1
ATOM 1392 O O . SER A 1 169 ? 0.409 3.732 -5.937 1.00 96.31 169 SER A O 1
ATOM 1394 N N . TYR A 1 170 ? 2.408 3.461 -4.953 1.00 96.81 170 TYR A N 1
ATOM 1395 C CA . TYR A 1 170 ? 2.415 2.013 -5.043 1.00 96.81 170 TYR A CA 1
ATOM 1396 C C . TYR A 1 170 ? 2.596 1.394 -3.672 1.00 96.81 170 TYR A C 1
ATOM 1398 O O . TYR A 1 170 ? 3.464 1.830 -2.915 1.00 96.81 170 TYR A O 1
ATOM 1406 N N . TYR A 1 171 ? 1.826 0.348 -3.392 1.00 97.38 171 TYR A N 1
ATOM 1407 C CA . TYR A 1 171 ? 1.860 -0.381 -2.133 1.00 97.38 171 TYR A CA 1
ATOM 1408 C C . TYR A 1 171 ? 2.041 -1.865 -2.384 1.00 97.38 171 TYR A C 1
ATOM 1410 O O . TYR A 1 171 ? 1.502 -2.420 -3.341 1.00 97.38 171 TYR A O 1
ATOM 1418 N N . PHE A 1 172 ? 2.755 -2.528 -1.488 1.00 96.25 172 PHE A N 1
ATOM 1419 C CA . PHE A 1 172 ? 2.780 -3.981 -1.430 1.00 96.25 172 PHE A CA 1
ATOM 1420 C C . PHE A 1 172 ? 2.994 -4.446 0.006 1.00 96.25 172 PHE A C 1
ATOM 1422 O O . PHE A 1 172 ? 3.612 -3.751 0.815 1.00 96.25 172 PHE A O 1
ATOM 1429 N N . ASN A 1 173 ? 2.489 -5.637 0.313 1.00 94.00 173 ASN A N 1
ATOM 1430 C CA . ASN A 1 173 ? 2.745 -6.302 1.581 1.00 94.00 173 ASN A CA 1
ATOM 1431 C C . ASN A 1 173 ? 3.768 -7.421 1.371 1.00 94.00 173 ASN A C 1
ATOM 1433 O O . ASN A 1 173 ? 3.648 -8.219 0.438 1.00 94.00 173 ASN A O 1
ATOM 1437 N N . GLN A 1 174 ? 4.774 -7.485 2.236 1.00 92.38 174 GLN A N 1
ATOM 1438 C CA . GLN A 1 174 ? 5.718 -8.593 2.275 1.00 92.38 174 GLN A CA 1
ATOM 1439 C C . GLN A 1 174 ? 6.102 -8.884 3.724 1.00 92.38 174 GLN A C 1
ATOM 1441 O O . GLN A 1 174 ? 6.462 -7.980 4.473 1.00 92.38 174 GLN A O 1
ATOM 1446 N N . ASN A 1 175 ? 6.045 -10.157 4.125 1.00 90.19 175 ASN A N 1
ATOM 1447 C CA . ASN A 1 175 ? 6.360 -10.596 5.491 1.00 90.19 175 ASN A CA 1
ATOM 1448 C C . ASN A 1 175 ? 5.581 -9.812 6.567 1.00 90.19 175 ASN A C 1
ATOM 1450 O O . ASN A 1 175 ? 6.172 -9.364 7.549 1.00 90.19 175 ASN A O 1
ATOM 1454 N N . ASN A 1 176 ? 4.275 -9.605 6.358 1.00 87.38 176 ASN A N 1
ATOM 1455 C CA . ASN A 1 176 ? 3.376 -8.840 7.236 1.00 87.38 176 ASN A CA 1
ATOM 1456 C C . ASN A 1 176 ? 3.757 -7.362 7.427 1.00 87.38 176 ASN A C 1
ATOM 1458 O O . ASN A 1 176 ? 3.259 -6.713 8.343 1.00 87.38 176 ASN A O 1
ATOM 1462 N N . ASN A 1 177 ? 4.616 -6.816 6.568 1.00 92.50 177 ASN A N 1
ATOM 1463 C CA . ASN A 1 177 ? 4.959 -5.402 6.557 1.00 92.50 177 ASN A CA 1
ATOM 1464 C C . ASN A 1 177 ? 4.444 -4.769 5.271 1.00 92.50 177 ASN A C 1
ATOM 1466 O O . ASN A 1 177 ? 4.632 -5.314 4.181 1.00 92.50 177 ASN A O 1
ATOM 1470 N N . TRP A 1 178 ? 3.817 -3.605 5.405 1.00 95.38 178 TRP A N 1
ATOM 1471 C CA . TRP A 1 178 ? 3.446 -2.789 4.262 1.00 95.38 178 TRP A CA 1
ATOM 1472 C C . TRP A 1 178 ? 4.597 -1.882 3.851 1.00 95.38 178 TRP A C 1
ATOM 1474 O O . TRP A 1 178 ? 5.300 -1.304 4.686 1.00 95.38 178 TRP A O 1
ATOM 1484 N N . TYR A 1 179 ? 4.755 -1.749 2.543 1.00 96.50 179 TYR A N 1
ATOM 1485 C CA . TYR A 1 179 ? 5.734 -0.892 1.904 1.00 96.50 179 TYR A CA 1
ATOM 1486 C C . TYR A 1 179 ? 5.032 0.029 0.920 1.00 96.50 179 TYR A C 1
ATOM 1488 O O . TYR A 1 179 ? 4.083 -0.392 0.255 1.00 96.50 179 TYR A O 1
ATOM 1496 N N . LYS A 1 180 ? 5.518 1.265 0.817 1.00 96.88 180 LYS A N 1
ATOM 1497 C CA . LYS A 1 180 ? 5.016 2.277 -0.113 1.00 96.88 180 LYS A CA 1
ATOM 1498 C C . LYS A 1 180 ? 6.175 2.916 -0.863 1.00 96.88 180 LYS A C 1
ATOM 1500 O O . LYS A 1 180 ? 7.188 3.253 -0.259 1.00 96.88 180 LYS A O 1
ATOM 1505 N N . PHE A 1 181 ? 6.014 3.136 -2.160 1.00 96.75 181 PHE A N 1
ATOM 1506 C CA . PHE A 1 181 ? 6.908 3.994 -2.936 1.00 96.75 181 PHE A CA 1
ATOM 1507 C C . PHE A 1 181 ? 6.104 4.894 -3.871 1.00 96.75 181 PHE A C 1
ATOM 1509 O O . PHE A 1 181 ? 4.959 4.605 -4.219 1.00 96.75 181 PHE A O 1
ATOM 1516 N N . LEU A 1 182 ? 6.713 6.012 -4.251 1.00 95.88 182 LEU A N 1
ATOM 1517 C CA . LEU A 1 182 ? 6.105 7.047 -5.078 1.00 95.88 182 LEU A CA 1
ATOM 1518 C C . LEU A 1 182 ? 6.905 7.176 -6.369 1.00 95.88 182 LEU A C 1
ATOM 1520 O O . LEU A 1 182 ? 8.137 7.194 -6.331 1.00 95.88 182 LEU A O 1
ATOM 1524 N N . ILE A 1 183 ? 6.214 7.290 -7.499 1.00 94.88 183 ILE A N 1
ATOM 1525 C CA . ILE A 1 183 ? 6.840 7.637 -8.776 1.00 94.88 183 ILE A CA 1
ATOM 1526 C C . ILE A 1 183 ? 6.043 8.772 -9.397 1.00 94.88 183 ILE A C 1
ATOM 1528 O O . ILE A 1 183 ? 4.835 8.652 -9.583 1.00 94.88 183 ILE A O 1
ATOM 1532 N N . ASN A 1 184 ? 6.732 9.854 -9.744 1.00 93.69 184 ASN A N 1
ATOM 1533 C CA . ASN A 1 184 ? 6.216 10.843 -10.677 1.00 93.69 184 ASN A CA 1
ATOM 1534 C C . ASN A 1 184 ? 6.784 10.513 -12.057 1.00 93.69 184 ASN A C 1
ATOM 1536 O O . ASN A 1 184 ? 7.986 10.677 -12.270 1.00 93.69 184 ASN A O 1
ATOM 1540 N N . PHE A 1 185 ? 5.961 9.977 -12.958 1.00 91.44 185 PHE A N 1
ATOM 1541 C CA . PHE A 1 185 ? 6.414 9.701 -14.316 1.00 91.44 185 PHE A CA 1
ATOM 1542 C C . PHE A 1 185 ? 6.413 10.994 -15.118 1.00 91.44 185 PHE A C 1
ATOM 1544 O O . PHE A 1 185 ? 5.380 11.643 -15.279 1.00 91.44 185 PHE A O 1
ATOM 1551 N N . GLU A 1 186 ? 7.585 11.342 -15.625 1.00 85.88 186 GLU A N 1
ATOM 1552 C CA . GLU A 1 186 ? 7.769 12.438 -16.561 1.00 85.88 186 GLU A CA 1
ATOM 1553 C C . GLU A 1 186 ? 7.937 11.857 -17.962 1.00 85.88 186 GLU A C 1
ATOM 1555 O O . GLU A 1 186 ? 8.552 10.802 -18.143 1.00 85.88 186 GLU A O 1
ATOM 1560 N N . ASN A 1 187 ? 7.383 12.546 -18.959 1.00 74.44 187 ASN A N 1
ATOM 1561 C CA . ASN A 1 187 ? 7.533 12.154 -20.351 1.00 74.44 187 ASN A CA 1
ATOM 1562 C C . ASN A 1 187 ? 8.998 12.337 -20.777 1.00 74.44 187 ASN A C 1
ATOM 1564 O O . ASN A 1 187 ? 9.449 13.440 -21.094 1.00 74.44 187 ASN A O 1
ATOM 1568 N N . GLU A 1 188 ? 9.760 11.248 -20.734 1.00 67.75 188 GLU A N 1
ATOM 1569 C CA . GLU A 1 188 ? 11.158 11.231 -21.136 1.00 67.75 188 GLU A CA 1
ATOM 1570 C C . GLU A 1 188 ? 11.288 10.857 -22.620 1.00 67.75 188 GLU A C 1
ATOM 1572 O O . GLU A 1 188 ? 10.706 9.861 -23.065 1.00 67.75 188 GLU A O 1
ATOM 1577 N N . PRO A 1 189 ? 12.098 11.590 -23.408 1.00 65.69 189 PRO A N 1
ATOM 1578 C CA . PRO A 1 189 ? 12.385 11.190 -24.775 1.00 65.69 189 PRO A CA 1
ATOM 1579 C C . PRO A 1 189 ? 13.061 9.815 -24.778 1.00 65.69 189 PRO A C 1
ATOM 1581 O O . PRO A 1 189 ? 14.023 9.569 -24.045 1.00 65.69 189 PRO A O 1
ATOM 1584 N N . LEU A 1 190 ? 12.566 8.912 -25.631 1.00 65.44 190 LEU A N 1
ATOM 1585 C CA . LEU A 1 190 ? 13.196 7.612 -25.839 1.00 65.44 190 LEU A CA 1
ATOM 1586 C C . LEU A 1 190 ? 14.675 7.813 -26.198 1.00 65.44 190 LEU A C 1
ATOM 1588 O O . LEU A 1 190 ? 14.971 8.635 -27.072 1.00 65.44 190 LEU A O 1
ATOM 1592 N N . PRO A 1 191 ? 15.608 7.061 -25.582 1.00 59.53 191 PRO A N 1
ATOM 1593 C CA . PRO A 1 191 ? 17.000 7.116 -25.996 1.00 59.53 191 PRO A CA 1
ATOM 1594 C C . PRO A 1 191 ? 17.069 6.756 -27.480 1.00 59.53 191 PRO A C 1
ATOM 1596 O O . PRO A 1 191 ? 16.572 5.702 -27.892 1.00 59.53 191 PRO A O 1
ATOM 1599 N N . ALA A 1 192 ? 17.644 7.657 -28.281 1.00 53.69 192 ALA A N 1
ATOM 1600 C CA . ALA A 1 192 ? 17.765 7.463 -29.716 1.00 53.69 192 ALA A CA 1
ATOM 1601 C C . ALA A 1 192 ? 18.423 6.098 -29.989 1.00 53.69 192 ALA A C 1
ATOM 1603 O O . ALA A 1 192 ? 19.406 5.746 -29.321 1.00 53.69 192 ALA A O 1
ATOM 1604 N N . PRO A 1 193 ? 17.895 5.296 -30.931 1.00 50.03 193 PRO A N 1
ATOM 1605 C CA . PRO A 1 193 ? 18.501 4.017 -31.256 1.00 50.03 193 PRO A CA 1
ATOM 1606 C C . PRO A 1 193 ? 19.961 4.242 -31.657 1.00 50.03 193 PRO A C 1
ATOM 1608 O O . PRO A 1 193 ? 20.255 4.952 -32.617 1.00 50.03 193 PRO A O 1
ATOM 1611 N N . SER A 1 194 ? 20.891 3.630 -30.921 1.00 47.91 194 SER A N 1
ATOM 1612 C CA . SER A 1 194 ? 22.295 3.628 -31.324 1.00 47.91 194 SER A CA 1
ATOM 1613 C C . SER A 1 194 ? 22.444 2.740 -32.557 1.00 47.91 194 SER A C 1
ATOM 1615 O O . SER A 1 194 ? 22.113 1.550 -32.543 1.00 47.91 194 SER A O 1
ATOM 1617 N N . LEU A 1 195 ? 22.939 3.318 -33.651 1.00 47.22 195 LEU A N 1
ATOM 1618 C CA . LEU A 1 195 ? 23.325 2.572 -34.844 1.00 47.22 195 LEU A CA 1
ATOM 1619 C C . LEU A 1 195 ? 24.526 1.691 -34.476 1.00 47.22 195 LEU A C 1
ATOM 1621 O O . LEU A 1 195 ? 25.673 2.132 -34.496 1.00 47.22 195 LEU A O 1
ATOM 1625 N N . LYS A 1 196 ? 24.287 0.430 -34.110 1.00 48.03 196 LYS A N 1
ATOM 1626 C CA . LYS A 1 196 ? 25.372 -0.546 -33.963 1.00 48.03 196 LYS A CA 1
ATOM 1627 C C . LYS A 1 196 ? 26.005 -0.756 -35.339 1.00 48.03 196 LYS A C 1
ATOM 1629 O O . LYS A 1 196 ? 25.402 -1.416 -36.174 1.00 48.03 196 LYS A O 1
ATOM 1634 N N . ASN A 1 197 ? 27.178 -0.154 -35.545 1.00 47.69 197 ASN A N 1
ATOM 1635 C CA . ASN A 1 197 ? 28.101 -0.293 -36.676 1.00 47.69 197 ASN A CA 1
ATOM 1636 C C . ASN A 1 197 ? 27.444 -0.669 -38.014 1.00 47.69 197 ASN A C 1
ATOM 1638 O O . ASN A 1 197 ? 27.252 -1.845 -38.321 1.00 47.69 197 ASN A O 1
ATOM 1642 N N . ALA A 1 198 ? 27.167 0.330 -38.848 1.00 52.62 198 ALA A N 1
ATOM 1643 C CA . ALA A 1 198 ? 26.766 0.093 -40.229 1.00 52.62 198 ALA A CA 1
ATOM 1644 C C . ALA A 1 198 ? 28.014 -0.027 -41.119 1.00 52.62 198 ALA A C 1
ATOM 1646 O O . ALA A 1 198 ? 28.864 0.867 -41.124 1.00 52.62 198 ALA A O 1
ATOM 1647 N N . ILE A 1 199 ? 28.111 -1.127 -41.873 1.00 54.00 199 ILE A N 1
ATOM 1648 C CA . ILE A 1 199 ? 29.141 -1.328 -42.898 1.00 54.00 199 ILE A CA 1
ATOM 1649 C C . ILE A 1 199 ? 28.479 -1.195 -44.265 1.00 54.00 199 ILE A C 1
ATOM 1651 O O . ILE A 1 199 ? 27.615 -1.994 -44.623 1.00 54.00 199 ILE A O 1
ATOM 1655 N N . PHE A 1 200 ? 28.920 -0.209 -45.040 1.00 56.69 200 PHE A N 1
ATOM 1656 C CA . PHE A 1 200 ? 28.518 -0.045 -46.436 1.00 56.69 200 PHE A CA 1
ATOM 1657 C C . PHE A 1 200 ? 29.625 -0.581 -47.332 1.00 56.69 200 PHE A C 1
ATOM 1659 O O . PHE A 1 200 ? 30.781 -0.189 -47.171 1.00 56.69 200 PHE A O 1
ATOM 1666 N N . ILE A 1 201 ? 29.275 -1.474 -48.257 1.00 57.50 201 ILE A N 1
ATOM 1667 C CA . ILE A 1 201 ? 30.202 -2.042 -49.236 1.00 57.50 201 ILE A CA 1
ATOM 1668 C C . ILE A 1 201 ? 29.661 -1.719 -50.622 1.00 57.50 201 ILE A C 1
ATOM 1670 O O . ILE A 1 201 ? 28.583 -2.184 -50.986 1.00 57.50 201 ILE A O 1
ATOM 1674 N N . GLU A 1 202 ? 30.422 -0.950 -51.394 1.00 58.16 202 GLU A N 1
ATOM 1675 C CA . GLU A 1 202 ? 30.150 -0.745 -52.815 1.00 58.16 202 GLU A CA 1
ATOM 1676 C C . GLU A 1 202 ? 31.272 -1.372 -53.645 1.00 58.16 202 GLU A C 1
ATOM 1678 O O . GLU A 1 202 ? 32.460 -1.115 -53.415 1.00 58.16 202 GLU A O 1
ATOM 1683 N N . GLU A 1 203 ? 30.888 -2.210 -54.609 1.00 60.31 203 GLU A N 1
ATOM 1684 C CA . GLU A 1 203 ? 31.795 -2.858 -55.551 1.00 60.31 203 GLU A CA 1
ATOM 1685 C C . GLU A 1 203 ? 31.517 -2.371 -56.970 1.00 60.31 203 GLU A C 1
ATOM 1687 O O . GLU A 1 203 ? 30.444 -2.605 -57.522 1.00 60.31 203 GLU A O 1
ATOM 1692 N N . GLN A 1 204 ? 32.505 -1.728 -57.591 1.00 60.59 204 GLN A N 1
ATOM 1693 C CA . GLN A 1 204 ? 32.451 -1.373 -59.007 1.00 60.59 204 GLN A CA 1
ATOM 1694 C C . GLN A 1 204 ? 33.805 -1.610 -59.667 1.00 60.59 204 GLN A C 1
ATOM 1696 O O . GLN A 1 204 ? 34.833 -1.148 -59.174 1.00 60.59 204 GLN A O 1
ATOM 1701 N N . ASN A 1 205 ? 33.808 -2.285 -60.822 1.00 61.84 205 ASN A N 1
ATOM 1702 C CA . ASN A 1 205 ? 34.952 -2.366 -61.739 1.00 61.84 205 ASN A CA 1
ATOM 1703 C C . ASN A 1 205 ? 36.305 -2.649 -61.047 1.00 61.84 205 ASN A C 1
ATOM 1705 O O . ASN A 1 205 ? 37.295 -1.955 -61.283 1.00 61.84 205 ASN A O 1
ATOM 1709 N N . SER A 1 206 ? 36.360 -3.690 -60.207 1.00 60.75 206 SER A N 1
ATOM 1710 C CA . SER A 1 206 ? 37.560 -4.110 -59.451 1.00 60.75 206 SER A CA 1
ATOM 1711 C C . SER A 1 206 ? 37.967 -3.179 -58.293 1.00 60.75 206 SER A C 1
ATOM 1713 O O . SER A 1 206 ? 39.101 -3.220 -57.821 1.00 60.75 206 SER A O 1
ATOM 1715 N N . ARG A 1 207 ? 37.057 -2.335 -57.800 1.00 56.25 207 ARG A N 1
ATOM 1716 C CA . ARG A 1 207 ? 37.237 -1.495 -56.604 1.00 56.25 207 ARG A CA 1
ATOM 1717 C C . ARG A 1 207 ? 36.192 -1.882 -55.563 1.00 56.25 207 ARG A C 1
ATOM 1719 O O . ARG A 1 207 ? 35.020 -1.988 -55.910 1.00 56.25 207 ARG A O 1
ATOM 1726 N N . ARG A 1 208 ? 36.610 -2.056 -54.307 1.00 58.62 208 ARG A N 1
ATOM 1727 C CA . ARG A 1 208 ? 35.719 -2.185 -53.145 1.00 58.62 208 ARG A CA 1
ATOM 1728 C C . ARG A 1 208 ? 35.979 -1.013 -52.213 1.00 58.62 208 ARG A C 1
ATOM 1730 O O . ARG A 1 208 ? 37.104 -0.839 -51.738 1.00 58.62 208 ARG A O 1
ATOM 1737 N N . VAL A 1 209 ? 34.944 -0.236 -51.931 1.00 57.12 209 VAL A N 1
ATOM 1738 C CA . VAL A 1 209 ? 34.988 0.804 -50.899 1.00 57.12 209 VAL A CA 1
ATOM 1739 C C . VAL A 1 209 ? 34.192 0.311 -49.702 1.00 57.12 209 VAL A C 1
ATOM 1741 O O . VAL A 1 209 ? 33.075 -0.173 -49.873 1.00 57.12 209 VAL A O 1
ATOM 1744 N N . SER A 1 210 ? 34.774 0.402 -48.508 1.00 56.22 210 SER A N 1
ATOM 1745 C CA . SER A 1 210 ? 34.093 0.075 -47.257 1.00 56.22 210 SER A CA 1
ATOM 1746 C C . SER A 1 210 ? 34.191 1.224 -46.263 1.00 56.22 210 SER A C 1
ATOM 1748 O O . SER A 1 210 ? 35.289 1.731 -46.010 1.00 56.22 210 SER A O 1
ATOM 1750 N N . PHE A 1 211 ? 33.056 1.585 -45.672 1.00 57.56 211 PHE A N 1
ATOM 1751 C CA . PHE A 1 211 ? 32.967 2.580 -44.604 1.00 57.56 211 PHE A CA 1
ATOM 1752 C C . PHE A 1 211 ? 32.514 1.906 -43.315 1.00 57.56 211 PHE A C 1
ATOM 1754 O O . PHE A 1 211 ? 31.564 1.123 -43.332 1.00 57.56 211 PHE A O 1
ATOM 1761 N N . GLU A 1 212 ? 33.184 2.229 -42.214 1.00 56.78 212 GLU A N 1
ATOM 1762 C CA . GLU A 1 212 ? 32.769 1.870 -40.864 1.00 56.78 212 GLU A CA 1
ATOM 1763 C C . GLU A 1 212 ? 32.274 3.137 -40.160 1.00 56.78 212 GLU A C 1
ATOM 1765 O O . GLU A 1 212 ? 33.029 4.087 -39.913 1.00 56.78 212 GLU A O 1
ATOM 1770 N N . ILE A 1 213 ? 30.976 3.152 -39.869 1.00 58.50 213 ILE A N 1
ATOM 1771 C CA . ILE A 1 213 ? 30.325 4.232 -39.132 1.00 58.50 213 ILE A CA 1
ATOM 1772 C C . ILE A 1 213 ? 30.272 3.838 -37.661 1.00 58.50 213 ILE A C 1
ATOM 1774 O O . ILE A 1 213 ? 29.727 2.785 -37.328 1.00 58.50 213 ILE A O 1
ATOM 1778 N N . LEU A 1 214 ? 30.796 4.700 -36.789 1.00 52.03 214 LEU A N 1
ATOM 1779 C CA . LEU A 1 214 ? 30.672 4.534 -35.346 1.00 52.03 214 LEU A CA 1
ATOM 1780 C C . LEU A 1 214 ? 29.555 5.463 -34.868 1.00 52.03 214 LEU A C 1
ATOM 1782 O O . LEU A 1 214 ? 29.649 6.680 -35.020 1.00 52.03 214 LEU A O 1
ATOM 1786 N N . SER A 1 215 ? 28.472 4.901 -34.336 1.00 51.72 215 SER A N 1
ATOM 1787 C CA . SER A 1 215 ? 27.393 5.715 -33.772 1.00 51.72 215 SER A CA 1
ATOM 1788 C C . SER A 1 215 ? 27.846 6.347 -32.461 1.00 51.72 215 SER A C 1
ATOM 1790 O O . SER A 1 215 ? 28.305 5.651 -31.557 1.00 51.72 215 SER A O 1
ATOM 1792 N N . THR A 1 216 ? 27.701 7.666 -32.358 1.00 51.19 216 THR A N 1
ATOM 1793 C CA . THR A 1 216 ? 28.012 8.453 -31.155 1.00 51.19 216 THR A CA 1
ATOM 1794 C C . THR A 1 216 ? 26.798 8.660 -30.246 1.00 51.19 216 THR A C 1
ATOM 1796 O O . THR A 1 216 ? 26.933 9.294 -29.207 1.00 51.19 216 THR A O 1
ATOM 1799 N N . GLY A 1 217 ? 25.621 8.132 -30.606 1.00 46.62 217 GLY A N 1
ATOM 1800 C CA . GLY A 1 217 ? 24.383 8.320 -29.838 1.00 46.62 217 GLY A CA 1
ATOM 1801 C C . GLY A 1 217 ? 23.786 9.736 -29.898 1.00 46.62 217 GLY A C 1
ATOM 1802 O O . GLY A 1 217 ? 22.899 10.035 -29.106 1.00 46.62 217 GLY A O 1
ATOM 1803 N N . HIS A 1 218 ? 24.248 10.591 -30.816 1.00 50.16 218 HIS A N 1
ATOM 1804 C CA . HIS A 1 218 ? 23.757 11.959 -31.043 1.00 50.16 218 HIS A CA 1
ATOM 1805 C C . HIS A 1 218 ? 23.201 12.124 -32.474 1.00 50.16 218 HIS A C 1
ATOM 1807 O O . HIS A 1 218 ? 23.346 11.215 -33.290 1.00 50.16 218 HIS A O 1
ATOM 1813 N N . ASP A 1 219 ? 22.599 13.284 -32.780 1.00 51.56 219 ASP A N 1
ATOM 1814 C CA . ASP A 1 219 ? 22.018 13.635 -34.096 1.00 51.56 219 ASP A CA 1
ATOM 1815 C C . ASP A 1 219 ? 23.031 13.615 -35.266 1.00 51.56 219 ASP A C 1
ATOM 1817 O O . ASP A 1 219 ? 22.636 13.622 -36.432 1.00 51.56 219 ASP A O 1
ATOM 1821 N N . ASP A 1 220 ? 24.332 13.539 -34.966 1.00 53.09 220 ASP A N 1
ATOM 1822 C CA . ASP A 1 220 ? 25.423 13.555 -35.941 1.00 53.09 220 ASP A CA 1
ATOM 1823 C C . ASP A 1 220 ? 26.017 12.151 -36.180 1.00 53.09 220 ASP A C 1
ATOM 1825 O O . ASP A 1 220 ? 26.367 11.418 -35.248 1.00 53.09 220 ASP A O 1
ATOM 1829 N N . VAL A 1 221 ? 26.199 11.784 -37.454 1.00 54.38 221 VAL A N 1
ATOM 1830 C CA . VAL A 1 221 ? 26.815 10.516 -37.883 1.00 54.38 221 VAL A CA 1
ATOM 1831 C C . VAL A 1 221 ? 28.289 10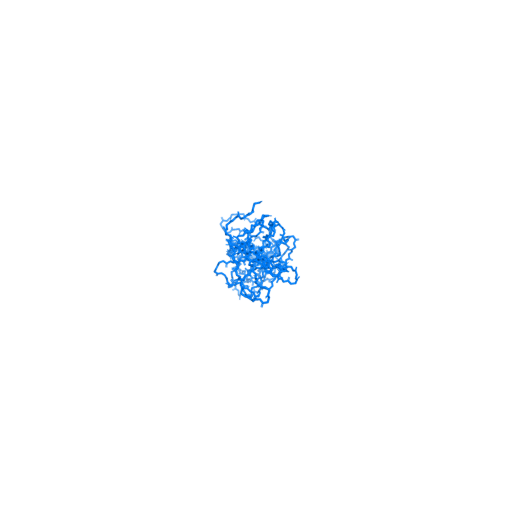.736 -38.229 1.00 54.38 221 VAL A C 1
ATOM 1833 O O . VAL A 1 221 ? 28.601 11.438 -39.188 1.00 54.38 221 VAL A O 1
ATOM 1836 N N . PHE A 1 222 ? 29.207 10.073 -37.517 1.00 59.16 222 PHE A N 1
ATOM 1837 C CA . PHE A 1 222 ? 30.648 10.173 -37.778 1.00 59.16 222 PHE A CA 1
ATOM 1838 C C . PHE A 1 222 ? 31.195 8.926 -38.485 1.00 59.16 222 PHE A C 1
ATOM 1840 O O . PHE A 1 222 ? 31.015 7.789 -38.037 1.00 59.16 222 PHE A O 1
ATOM 1847 N N . VAL A 1 223 ? 31.936 9.134 -39.578 1.00 58.16 223 VAL A N 1
ATOM 1848 C CA . VAL A 1 223 ? 32.724 8.066 -40.212 1.00 58.16 223 VAL A CA 1
ATOM 1849 C C . VAL A 1 223 ? 34.044 7.938 -39.460 1.00 58.16 223 VAL A C 1
ATOM 1851 O O . VAL A 1 223 ? 34.928 8.790 -39.573 1.00 58.16 223 VAL A O 1
ATOM 1854 N N . ASN A 1 224 ? 34.172 6.868 -38.680 1.00 62.09 224 ASN A N 1
ATOM 1855 C CA . ASN A 1 224 ? 35.355 6.615 -37.860 1.00 62.09 224 ASN A CA 1
ATOM 1856 C C . ASN A 1 224 ? 36.512 6.058 -38.698 1.00 62.09 224 ASN A C 1
ATOM 1858 O O . ASN A 1 224 ? 37.679 6.380 -38.465 1.00 62.09 224 ASN A O 1
ATOM 1862 N N . LYS A 1 225 ? 36.184 5.240 -39.703 1.00 60.94 225 LYS A N 1
ATOM 1863 C CA . LYS A 1 225 ? 37.171 4.592 -40.559 1.00 60.94 225 LYS A CA 1
ATOM 1864 C C . LYS A 1 225 ? 36.632 4.388 -41.967 1.00 60.94 225 LYS A C 1
ATOM 1866 O O . LYS A 1 225 ? 35.514 3.917 -42.168 1.00 60.94 225 LYS A O 1
ATOM 1871 N N . ALA A 1 226 ? 37.458 4.721 -42.951 1.00 62.41 226 ALA A N 1
ATOM 1872 C CA . ALA A 1 226 ? 37.190 4.450 -44.355 1.00 62.41 226 ALA A CA 1
ATOM 1873 C C . ALA A 1 226 ? 38.357 3.662 -44.951 1.00 62.41 226 ALA A C 1
ATOM 1875 O O . ALA A 1 226 ? 39.525 4.039 -44.800 1.00 62.41 226 ALA A O 1
ATOM 1876 N N . THR A 1 227 ? 38.040 2.580 -45.658 1.00 64.31 227 THR A N 1
ATOM 1877 C CA . THR A 1 227 ? 39.027 1.745 -46.343 1.00 64.31 227 THR A CA 1
ATOM 1878 C C . THR A 1 227 ? 38.664 1.616 -47.818 1.00 64.31 227 THR A C 1
ATOM 1880 O O . THR A 1 227 ? 37.578 1.167 -48.180 1.00 64.31 227 THR A O 1
ATOM 1883 N N . LEU A 1 228 ? 39.608 1.988 -48.680 1.00 68.62 228 LEU A N 1
ATOM 1884 C CA . LEU A 1 228 ? 39.558 1.755 -50.117 1.00 68.62 228 LEU A CA 1
ATOM 1885 C C . LEU A 1 228 ? 40.455 0.568 -50.459 1.00 68.62 228 LEU A C 1
ATOM 1887 O O . LEU A 1 228 ? 41.659 0.600 -50.199 1.00 68.62 228 LEU A O 1
ATOM 1891 N N . ASN A 1 229 ? 39.873 -0.436 -51.104 1.00 67.62 229 ASN A N 1
ATOM 1892 C CA . ASN A 1 229 ? 40.585 -1.573 -51.666 1.00 67.62 229 ASN A CA 1
ATOM 1893 C C . ASN A 1 229 ? 40.446 -1.576 -53.192 1.00 67.62 229 ASN A C 1
ATOM 1895 O O . ASN A 1 229 ? 39.340 -1.498 -53.730 1.00 67.62 229 ASN A O 1
ATOM 1899 N N . ILE A 1 230 ? 41.568 -1.695 -53.899 1.00 64.31 230 ILE A N 1
ATOM 1900 C CA . ILE A 1 230 ? 41.603 -1.842 -55.358 1.00 64.31 230 ILE A CA 1
ATOM 1901 C C . ILE A 1 230 ? 42.172 -3.223 -55.682 1.00 64.31 230 ILE A C 1
ATOM 1903 O O . ILE A 1 230 ? 43.227 -3.609 -55.175 1.00 64.31 230 ILE A O 1
ATOM 1907 N N . PHE A 1 231 ? 41.457 -3.964 -56.519 1.00 68.12 231 PHE A N 1
ATOM 1908 C CA . PHE A 1 231 ? 41.750 -5.334 -56.917 1.00 68.12 231 PHE A CA 1
ATOM 1909 C C . PHE A 1 231 ? 42.155 -5.373 -58.384 1.00 68.12 231 PHE A C 1
ATOM 1911 O O . PHE A 1 231 ? 41.643 -4.618 -59.211 1.00 68.12 231 PHE A O 1
ATOM 1918 N N . ASN A 1 232 ? 43.068 -6.280 -58.715 1.00 64.50 232 ASN A N 1
ATOM 1919 C CA . ASN A 1 232 ? 43.293 -6.642 -60.106 1.00 64.50 232 ASN A CA 1
ATOM 1920 C C . ASN A 1 232 ? 42.102 -7.475 -60.583 1.00 64.50 232 ASN A C 1
ATOM 1922 O O . ASN A 1 232 ? 41.490 -8.198 -59.792 1.00 64.50 232 ASN A O 1
ATOM 1926 N N . GLN A 1 233 ? 41.775 -7.384 -61.869 1.00 60.00 233 GLN A N 1
ATOM 1927 C CA . GLN A 1 233 ? 40.658 -8.124 -62.447 1.00 60.00 233 GLN A CA 1
ATOM 1928 C C . GLN A 1 233 ? 40.829 -9.633 -62.184 1.00 60.00 233 GLN A C 1
ATOM 1930 O O . GLN A 1 233 ? 41.837 -10.222 -62.565 1.00 60.00 233 GLN A O 1
ATOM 1935 N N . GLY A 1 234 ? 39.861 -10.242 -61.490 1.00 61.25 234 GLY A N 1
ATOM 1936 C CA . GLY A 1 234 ? 39.889 -11.662 -61.111 1.00 61.25 234 GLY A CA 1
ATOM 1937 C C . GLY A 1 234 ? 40.656 -12.006 -59.824 1.00 61.25 234 GLY A C 1
ATOM 1938 O O . GLY A 1 234 ? 40.746 -13.183 -59.488 1.00 61.25 234 GLY A O 1
ATOM 1939 N N . SER A 1 235 ? 41.188 -11.021 -59.090 1.00 64.81 235 SER A N 1
ATOM 1940 C CA . SER A 1 235 ? 41.872 -11.230 -57.803 1.00 64.81 235 SER A CA 1
ATOM 1941 C C . SER A 1 235 ? 40.947 -10.979 -56.611 1.00 64.81 235 SER A C 1
ATOM 1943 O O . SER A 1 235 ? 40.249 -9.968 -56.564 1.00 64.81 235 SER A O 1
ATOM 1945 N N . THR A 1 236 ? 41.010 -11.845 -55.598 1.00 65.69 236 THR A N 1
ATOM 1946 C CA . THR A 1 236 ? 40.372 -11.635 -54.285 1.00 65.69 236 THR A CA 1
ATOM 1947 C C . THR A 1 236 ? 41.281 -10.912 -53.288 1.00 65.69 236 THR A C 1
ATOM 1949 O O . THR A 1 236 ? 40.840 -10.556 -52.196 1.00 65.69 236 THR A O 1
ATOM 1952 N N . THR A 1 237 ? 42.546 -10.681 -53.646 1.00 67.19 237 THR A N 1
ATOM 1953 C CA . THR A 1 237 ? 43.520 -9.946 -52.830 1.00 67.19 237 THR A CA 1
ATOM 1954 C C . THR A 1 237 ? 43.713 -8.541 -53.410 1.00 67.19 237 THR A C 1
ATOM 1956 O O . THR A 1 237 ? 43.975 -8.423 -54.616 1.00 67.19 237 THR A O 1
ATOM 1959 N N . PRO A 1 238 ? 43.574 -7.471 -52.602 1.00 64.56 238 PRO A N 1
ATOM 1960 C CA . PRO A 1 238 ? 43.774 -6.109 -53.078 1.00 64.56 238 PRO A CA 1
ATOM 1961 C C . PRO A 1 238 ? 45.253 -5.865 -53.390 1.00 64.56 238 PRO A C 1
ATOM 1963 O O . PRO A 1 238 ? 46.132 -6.322 -52.661 1.00 64.56 238 PRO A O 1
ATOM 1966 N N . PHE A 1 239 ? 45.533 -5.132 -54.468 1.00 69.62 239 PHE A N 1
ATOM 1967 C CA . PHE A 1 239 ? 46.894 -4.681 -54.786 1.00 69.62 239 PHE A CA 1
ATOM 1968 C C . PHE A 1 239 ? 47.180 -3.280 -54.232 1.00 69.62 239 PHE A C 1
ATOM 1970 O O . PHE A 1 239 ? 48.339 -2.911 -54.064 1.00 69.62 239 PHE A O 1
ATOM 1977 N N . ILE A 1 240 ? 46.130 -2.510 -53.923 1.00 70.94 240 ILE A N 1
ATOM 1978 C CA . ILE A 1 240 ? 46.218 -1.263 -53.161 1.00 70.94 240 ILE A CA 1
ATOM 1979 C C . ILE A 1 240 ? 45.169 -1.305 -52.055 1.00 70.94 240 ILE A C 1
ATOM 1981 O O . ILE A 1 240 ? 43.979 -1.464 -52.331 1.00 70.94 240 ILE A O 1
ATOM 1985 N N . THR A 1 241 ? 45.618 -1.078 -50.823 1.00 73.00 241 THR A N 1
ATOM 1986 C CA . THR A 1 241 ? 44.755 -0.791 -49.677 1.00 73.00 241 THR A CA 1
ATOM 1987 C C . THR A 1 241 ? 45.142 0.562 -49.106 1.00 73.00 241 THR A C 1
ATOM 1989 O O . THR A 1 241 ? 46.307 0.803 -48.787 1.00 73.00 241 THR A O 1
ATOM 1992 N N . LYS A 1 242 ? 44.158 1.451 -48.973 1.00 74.25 242 LYS A N 1
ATOM 1993 C CA . LYS A 1 242 ? 44.311 2.726 -48.274 1.00 74.25 242 LYS A CA 1
ATOM 1994 C C . LYS A 1 242 ? 43.265 2.815 -47.178 1.00 74.25 242 LYS A C 1
ATOM 1996 O O . LYS A 1 242 ? 42.075 2.707 -47.455 1.00 74.25 242 LYS A O 1
ATOM 2001 N N . THR A 1 243 ? 43.725 3.056 -45.961 1.00 73.44 243 THR A N 1
ATOM 2002 C CA . THR A 1 243 ? 42.878 3.245 -44.786 1.00 73.44 243 THR A CA 1
ATOM 2003 C C . THR A 1 243 ? 43.100 4.644 -44.243 1.00 73.44 243 THR A C 1
ATOM 2005 O O . THR A 1 243 ? 44.238 5.113 -44.192 1.00 73.44 243 THR A O 1
ATOM 2008 N N . ILE A 1 244 ? 42.014 5.306 -43.859 1.00 71.00 244 ILE A N 1
ATOM 2009 C CA . ILE A 1 244 ? 42.049 6.564 -43.118 1.00 71.00 244 ILE A CA 1
ATOM 2010 C C . ILE A 1 244 ? 41.172 6.380 -41.877 1.00 71.00 244 ILE A C 1
ATOM 2012 O O . ILE A 1 244 ? 40.094 5.788 -41.967 1.00 71.00 244 ILE A O 1
ATOM 2016 N N . GLU A 1 245 ? 41.661 6.841 -40.731 1.00 69.12 245 GLU A N 1
ATOM 2017 C CA . GLU A 1 245 ? 41.022 6.704 -39.419 1.00 69.12 245 GLU A CA 1
ATOM 2018 C C . GLU A 1 245 ? 40.915 8.086 -38.756 1.00 69.12 245 GLU A C 1
ATOM 2020 O O . GLU A 1 245 ? 41.813 8.916 -38.916 1.00 69.12 245 GLU A O 1
ATOM 2025 N N . GLY A 1 246 ? 39.828 8.311 -38.012 1.00 55.84 246 GLY A N 1
ATOM 2026 C CA . GLY A 1 246 ? 39.585 9.508 -37.201 1.00 55.84 246 GLY A CA 1
ATOM 2027 C C . GLY A 1 246 ? 38.761 10.599 -37.898 1.00 55.84 246 GLY A C 1
ATOM 2028 O O . GLY A 1 246 ? 39.166 11.101 -38.942 1.00 55.84 246 GLY A O 1
ATOM 2029 N N . ASN A 1 247 ? 37.621 10.964 -37.282 1.00 55.12 247 ASN A N 1
ATOM 2030 C CA . ASN A 1 247 ? 36.696 12.075 -37.597 1.00 55.12 247 ASN A CA 1
ATOM 2031 C C . ASN A 1 247 ? 36.791 12.627 -39.030 1.00 55.12 247 ASN A C 1
ATOM 2033 O O . ASN A 1 247 ? 37.156 13.783 -39.249 1.00 55.12 247 ASN A O 1
ATOM 2037 N N . LEU A 1 248 ? 36.467 11.774 -40.007 1.00 54.12 248 LEU A N 1
ATOM 2038 C CA . LEU A 1 248 ? 36.706 12.043 -41.427 1.00 54.12 248 LEU A CA 1
ATOM 2039 C C . LEU A 1 248 ? 35.729 13.056 -42.035 1.00 54.12 248 LEU A C 1
ATOM 2041 O O . LEU A 1 248 ? 36.040 13.647 -43.068 1.00 54.12 248 LEU A O 1
ATOM 2045 N N . VAL A 1 249 ? 34.567 13.256 -41.409 1.00 53.53 249 VAL A N 1
ATOM 2046 C CA . VAL A 1 249 ? 33.542 14.226 -41.813 1.00 53.53 249 VAL A CA 1
ATOM 2047 C C . VAL A 1 249 ? 32.840 14.741 -40.555 1.00 53.53 249 VAL A C 1
ATOM 2049 O O . VAL A 1 249 ? 32.614 13.969 -39.620 1.00 53.53 249 VAL A O 1
ATOM 2052 N N . LYS A 1 250 ? 32.546 16.041 -40.542 1.00 45.94 250 LYS A N 1
ATOM 2053 C CA . LYS A 1 250 ? 31.663 16.715 -39.591 1.00 45.94 250 LYS A CA 1
ATOM 2054 C C . LYS A 1 250 ? 30.406 17.135 -40.336 1.00 45.94 250 LYS A C 1
ATOM 2056 O O . LYS A 1 250 ? 30.571 17.543 -41.510 1.00 45.94 250 LYS A O 1
#

Foldseek 3Di:
DADPVRHDPPPDPPCLLVAAAEFEKEWDWDDWDQDQAAIKTFTFIATPVRHTDDQVQWPFKWKDFPVDPDIDTDSGDIDGLQDATKMWMWTHHPRYIYIYIDGHRGAAEFDKDFPPDWDDDPNFIWTKIATPPDQLAQKWKWKHDPDTDIDGHHGSIDTHTLPDAAKMKIWIDDPNHIHIYIDGRDNDPDQPDFPPWDWDWDDDDQKIKIWTWGGPSDPDTFGQKIWIFGGDVPDPHGPDIDMDGDRPDD

Radius of gyration: 37.24 Å; chains: 1; bounding box: 97×31×122 Å